Protein AF-A0A972RCK0-F1 (afdb_monomer)

pLDDT: mean 92.29, std 6.45, range [50.97, 98.56]

Mean predicted aligned error: 4.16 Å

Nearest PDB structures (foldseek):
  7a0g-assembly1_JJJ  TM=1.766E-01  e=4.103E+00  Serratia marcescens
  8wll-assembly1_A  TM=1.427E-01  e=7.382E+00  Homo sapiens

Secondary structure (DSSP, 8-state):
-HHHHHHHHHHHHHHHHHHHHH-SS--HHHHHHHHHHHHHHHHHHHHHHHGGG--SHHHHHHHHHHHHHHHHHHHHHHHHHHHHHHHHHHHHHHHH-SS----HHHHHHHHHHHHHHHHHHHHHHHHHT-TTHHHHHHHHHHHHHHHH-SSSTT--SSS---S---SPPPPP----S-TTGGGTT-TT--HHHHHHHHHHHHHHTTS---HHHHHHHHHHHHHHHH-TT--HHHHHHHHHHHHHHHGGGGG--TT-

Radius of gyration: 18.69 Å; Cα contacts (8 Å, |Δi|>4): 314; chains: 1; bounding box: 44×36×53 Å

Foldseek 3Di:
DLVVLVVVLLVVQLVLQVVQLPDQFDFQQSVVCSLVSLLVLLLVSLLVVCVVVDPDDVRNVVLVVLLLVLSLLQSLVQLVVLQQVLLVVLVVCLVVVPDQRGRRSSSSNSSSNVSSCSSNLVVVCVVVVDPPSVVVNVVVSVLSNLQQFQDPVSPDSHSEDPNHDPDDQDAQDFADDLLLVVCLPPPPGDPSLNSNSVVSSVCLVVRDDAQLSRRLSRQLSVVCVVPVSDHSNVSVVSSSSSNRNSSNRSRPRPPD

Sequence (256 aa):
MFKGVALVAVLLLLAFGLWLDGRTTL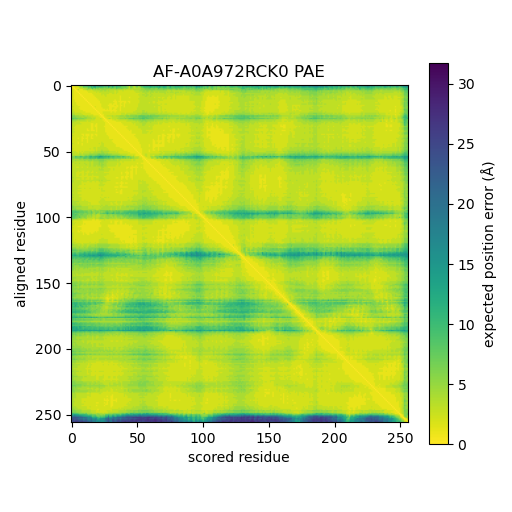EQWPLFMAFQSASLAGAALAVAWLWPRLPGVARRTILIVAALIIWRVSYFPIMVWAGWVTTLADWLVVQTGLLPSTIYPLFLLTVALMNSAAIITGALAVEHKSRVVLPLLSLAFIVAAMVSFTSKDDLTLLPDNNIAIHQSPPLAKPPVENSYFAVLDRADYNAAEWVLIFASASMYSAIPPTPWSTIVKGVLEEEFRAEPKASSAERVREHYLAFRSAHRYMKCGSDC

Solvent-accessible surface area (backbone atoms only — not comparable to full-atom values): 13620 Å² total; per-residue (Å²): 112,68,69,60,55,53,50,51,50,52,52,51,40,39,53,52,13,51,52,57,63,69,45,85,71,67,59,47,49,65,51,40,52,47,55,52,50,24,36,50,49,11,42,50,49,30,49,63,66,49,50,86,76,46,78,59,68,69,53,48,52,51,48,52,55,50,40,52,52,48,49,45,30,41,43,57,60,39,51,54,50,17,52,52,55,28,31,54,52,33,39,55,29,65,75,65,66,80,51,80,62,64,49,43,29,55,24,33,48,42,28,14,50,50,38,19,47,52,43,46,50,57,52,49,31,66,73,67,62,38,85,66,58,39,58,53,49,51,52,51,49,50,52,30,38,26,47,37,43,47,41,78,85,33,77,49,93,57,68,73,81,64,55,70,64,89,68,76,57,59,78,72,36,71,61,87,67,73,62,41,60,78,51,68,84,52,84,87,58,52,73,26,44,45,52,38,40,51,51,51,40,66,46,58,80,72,58,55,85,37,58,28,45,31,21,28,50,13,34,44,44,50,52,37,71,76,45,79,80,61,31,35,52,51,50,53,50,43,50,53,35,14,51,42,40,17,54,67,31,47,80,42,63,95,88,109

Structure (mmCIF, N/CA/C/O backbone):
data_AF-A0A972RCK0-F1
#
_entry.id   AF-A0A972RCK0-F1
#
loop_
_atom_site.group_PDB
_atom_site.id
_atom_site.type_symbol
_atom_site.label_atom_id
_atom_site.label_alt_id
_atom_site.label_comp_id
_atom_site.label_asym_id
_atom_site.label_entity_id
_atom_site.label_seq_id
_atom_site.pdbx_PDB_ins_code
_atom_site.Cartn_x
_atom_site.Cartn_y
_atom_site.Cartn_z
_atom_site.occupancy
_atom_site.B_iso_or_equiv
_atom_site.auth_seq_id
_atom_site.auth_comp_id
_atom_site.auth_asym_id
_atom_site.auth_atom_id
_atom_site.pdbx_PDB_model_num
ATOM 1 N N . MET A 1 1 ? 5.874 2.724 28.754 1.00 73.25 1 MET A N 1
ATOM 2 C CA . MET A 1 1 ? 5.919 1.462 27.983 1.00 73.25 1 MET A CA 1
ATOM 3 C C . MET A 1 1 ? 5.615 1.669 26.498 1.00 73.25 1 MET A C 1
ATOM 5 O O . MET A 1 1 ? 6.513 1.449 25.702 1.00 73.25 1 MET A O 1
ATOM 9 N N . PHE A 1 2 ? 4.434 2.180 26.111 1.00 85.25 2 PHE A N 1
ATOM 10 C CA . PHE A 1 2 ? 4.047 2.362 24.694 1.00 85.25 2 PHE A CA 1
ATOM 11 C C . PHE A 1 2 ? 5.074 3.119 23.827 1.00 85.25 2 PHE A C 1
ATOM 13 O O . PHE A 1 2 ? 5.456 2.631 22.770 1.00 85.25 2 PHE A O 1
ATOM 20 N N . LYS A 1 3 ? 5.584 4.268 24.301 1.00 88.44 3 LYS A N 1
ATOM 21 C CA . LYS A 1 3 ? 6.582 5.070 23.564 1.00 88.44 3 LYS A CA 1
ATOM 22 C C . LYS A 1 3 ? 7.854 4.282 23.218 1.00 88.44 3 LYS A C 1
ATOM 24 O O . LYS A 1 3 ? 8.390 4.454 22.133 1.00 88.44 3 LYS A O 1
ATOM 29 N N . GLY A 1 4 ? 8.307 3.407 24.121 1.00 92.69 4 GLY A N 1
ATOM 30 C CA . GLY A 1 4 ? 9.483 2.564 23.892 1.00 92.69 4 GLY A CA 1
ATOM 31 C C . GLY A 1 4 ? 9.233 1.508 22.817 1.00 92.69 4 GLY A C 1
ATOM 32 O O . GLY A 1 4 ? 10.055 1.344 21.927 1.00 92.69 4 GLY A O 1
ATOM 33 N N . VAL A 1 5 ? 8.063 0.859 22.841 1.00 93.06 5 VAL A N 1
ATOM 34 C CA . VAL A 1 5 ? 7.672 -0.131 21.820 1.00 93.06 5 VAL A CA 1
ATOM 35 C C . VAL A 1 5 ? 7.539 0.520 20.441 1.00 93.06 5 VAL A C 1
ATOM 37 O O . VAL A 1 5 ? 8.054 -0.015 19.465 1.00 93.06 5 VAL A O 1
ATOM 40 N N . ALA A 1 6 ? 6.908 1.696 20.363 1.00 94.38 6 ALA A N 1
ATOM 41 C CA . ALA A 1 6 ? 6.777 2.443 19.114 1.00 94.38 6 ALA A CA 1
ATOM 42 C C . ALA A 1 6 ? 8.142 2.846 18.538 1.00 94.38 6 ALA A C 1
ATOM 44 O O . ALA A 1 6 ? 8.379 2.662 17.348 1.00 94.38 6 ALA A O 1
ATOM 45 N N . LEU A 1 7 ? 9.058 3.336 19.381 1.00 96.06 7 LEU A N 1
ATOM 46 C CA . LEU A 1 7 ? 10.412 3.682 18.951 1.00 96.06 7 LEU A CA 1
ATOM 47 C C . LEU A 1 7 ? 11.166 2.458 18.418 1.00 96.06 7 LEU A C 1
ATOM 49 O O . LEU A 1 7 ? 11.760 2.532 17.348 1.00 96.06 7 LEU A O 1
ATOM 53 N N . VAL A 1 8 ? 11.110 1.327 19.128 1.00 96.38 8 VAL A N 1
ATOM 54 C CA . VAL A 1 8 ? 11.743 0.077 18.679 1.00 96.38 8 VAL A CA 1
ATOM 55 C C . VAL A 1 8 ? 11.166 -0.375 17.337 1.00 96.38 8 VAL A C 1
ATOM 57 O O . VAL A 1 8 ? 11.931 -0.705 16.438 1.00 96.38 8 VAL A O 1
ATOM 60 N N . ALA A 1 9 ? 9.842 -0.333 17.161 1.00 96.31 9 ALA A N 1
ATOM 61 C CA . ALA A 1 9 ? 9.208 -0.676 15.891 1.00 96.31 9 ALA A CA 1
ATOM 62 C C . ALA A 1 9 ? 9.688 0.232 14.745 1.00 96.31 9 ALA A C 1
ATOM 64 O O . ALA A 1 9 ? 10.075 -0.271 13.696 1.00 96.31 9 ALA A O 1
ATOM 65 N N . VAL A 1 10 ? 9.739 1.551 14.958 1.00 97.56 10 VAL A N 1
ATOM 66 C CA . VAL A 1 10 ? 10.255 2.511 13.965 1.00 97.56 10 VAL A CA 1
ATOM 67 C C . VAL A 1 10 ? 11.704 2.197 13.589 1.00 97.56 10 VAL A C 1
ATOM 69 O O . VAL A 1 10 ? 12.024 2.140 12.405 1.00 97.56 10 VAL A O 1
ATOM 72 N N . LEU A 1 11 ? 12.572 1.947 14.573 1.00 97.94 11 LEU A N 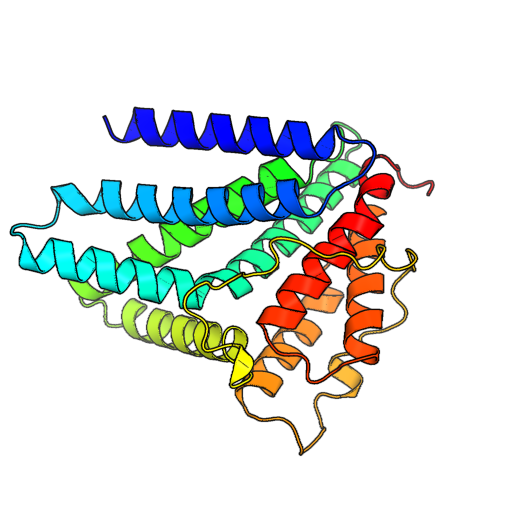1
ATOM 73 C CA . LEU A 1 11 ? 13.977 1.614 14.324 1.00 97.94 11 LEU A CA 1
ATOM 74 C C . LEU A 1 11 ? 14.131 0.302 13.544 1.00 97.94 11 LEU A C 1
ATOM 76 O O . LEU A 1 11 ? 14.959 0.230 12.640 1.00 97.94 11 LEU A O 1
ATOM 80 N N . LEU A 1 12 ? 13.322 -0.714 13.854 1.00 98.06 12 LEU A N 1
ATOM 81 C CA . LEU A 1 12 ? 13.328 -1.984 13.126 1.00 98.06 12 LEU A CA 1
ATOM 82 C C . LEU A 1 12 ? 12.854 -1.818 11.679 1.00 98.06 12 LEU A C 1
ATOM 84 O O . LEU A 1 12 ? 13.475 -2.376 10.779 1.00 98.06 12 LEU A O 1
ATOM 88 N N . LEU A 1 13 ? 11.801 -1.030 11.438 1.00 98.00 13 LEU A N 1
ATOM 89 C CA . LEU A 1 13 ? 11.308 -0.754 10.084 1.00 98.00 13 LEU A CA 1
ATOM 90 C C . LEU A 1 13 ? 12.323 0.040 9.260 1.00 98.00 13 LEU A C 1
ATOM 92 O O . LEU A 1 13 ? 12.559 -0.294 8.101 1.00 98.00 13 LEU A O 1
ATOM 96 N N . LEU A 1 14 ? 12.975 1.035 9.867 1.00 98.00 14 LEU A N 1
ATOM 97 C CA . LEU A 1 14 ? 14.070 1.772 9.238 1.00 98.00 14 LEU A CA 1
ATOM 98 C C . LEU A 1 14 ? 15.234 0.846 8.879 1.00 98.00 14 LEU A C 1
ATOM 100 O O . LEU A 1 14 ? 15.695 0.856 7.741 1.00 98.00 14 LEU A O 1
ATOM 104 N N . ALA A 1 15 ? 15.685 0.017 9.822 1.00 98.00 15 ALA A N 1
ATOM 105 C CA . ALA A 1 15 ? 16.778 -0.922 9.589 1.00 98.00 15 ALA A CA 1
ATOM 106 C C . ALA A 1 15 ? 16.435 -1.938 8.487 1.00 98.00 15 ALA A C 1
ATOM 108 O O . ALA A 1 15 ? 17.266 -2.204 7.619 1.00 98.00 15 ALA A O 1
ATOM 109 N N . PHE A 1 16 ? 15.210 -2.473 8.485 1.00 98.25 16 PHE A N 1
ATOM 110 C CA . PHE A 1 16 ? 14.771 -3.429 7.471 1.00 98.25 16 PHE A CA 1
ATOM 111 C C . PHE A 1 16 ? 14.641 -2.771 6.089 1.00 98.25 16 PHE A C 1
ATOM 113 O O . PHE A 1 16 ? 15.094 -3.336 5.095 1.00 98.25 16 PHE A O 1
ATOM 120 N N . GLY A 1 17 ? 14.111 -1.548 6.024 1.00 97.56 17 GLY A N 1
ATOM 121 C CA . GLY A 1 17 ? 14.050 -0.768 4.790 1.00 97.56 17 GLY A CA 1
ATOM 122 C C . GLY A 1 17 ? 15.436 -0.460 4.221 1.00 97.56 17 GLY A C 1
ATOM 123 O O . GLY A 1 17 ? 15.677 -0.691 3.042 1.00 97.56 17 GLY A O 1
ATOM 124 N N . LEU A 1 18 ? 16.379 -0.022 5.062 1.00 96.88 18 LEU A N 1
ATOM 125 C CA . LEU A 1 18 ? 17.751 0.269 4.627 1.00 96.88 18 LEU A CA 1
ATOM 126 C C . LEU A 1 18 ? 18.463 -0.999 4.146 1.00 96.88 18 LEU A C 1
ATOM 128 O O . LEU A 1 18 ? 19.223 -0.971 3.180 1.00 96.88 18 LEU A O 1
ATOM 132 N N . TRP A 1 19 ? 18.193 -2.130 4.797 1.00 97.31 19 TRP A N 1
ATOM 133 C CA . TRP A 1 19 ? 18.690 -3.424 4.355 1.00 97.31 19 TRP A CA 1
ATOM 134 C C . TRP A 1 19 ? 18.125 -3.825 2.986 1.00 97.31 19 TRP A C 1
ATOM 136 O O . TRP A 1 19 ? 18.885 -4.343 2.169 1.00 97.31 19 TRP A O 1
ATOM 146 N N . LEU A 1 20 ? 16.841 -3.558 2.703 1.00 96.75 20 LEU A N 1
ATOM 147 C CA . LEU A 1 20 ? 16.247 -3.784 1.379 1.00 96.75 20 LEU A CA 1
ATOM 148 C C . LEU A 1 20 ? 16.893 -2.884 0.318 1.00 96.75 20 LEU A C 1
ATOM 150 O O . LEU A 1 20 ? 17.337 -3.399 -0.708 1.00 96.75 20 LEU A O 1
ATOM 154 N N . ASP A 1 21 ? 17.022 -1.580 0.583 1.00 95.25 21 ASP A N 1
ATOM 155 C CA . ASP A 1 21 ? 17.678 -0.618 -0.322 1.00 95.25 21 ASP A CA 1
ATOM 156 C C . ASP A 1 21 ? 19.135 -1.029 -0.636 1.00 95.25 21 ASP A C 1
ATOM 158 O O . ASP A 1 21 ? 19.636 -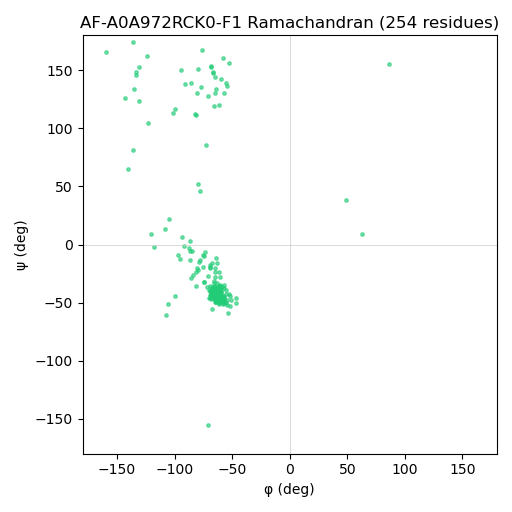0.866 -1.754 1.00 95.25 21 ASP A O 1
ATOM 162 N N . GLY A 1 22 ? 19.825 -1.618 0.347 1.00 93.25 22 GLY A N 1
ATOM 163 C CA . GLY A 1 22 ? 21.200 -2.096 0.220 1.00 93.25 22 GLY A CA 1
ATOM 164 C C . GLY A 1 22 ? 21.381 -3.312 -0.696 1.00 93.25 22 GLY A C 1
ATOM 165 O O . GLY A 1 22 ? 22.495 -3.548 -1.173 1.00 93.25 22 GLY A O 1
ATOM 166 N N . ARG A 1 23 ? 20.321 -4.078 -0.987 1.00 93.06 23 ARG A N 1
ATOM 167 C CA . ARG A 1 23 ? 20.406 -5.286 -1.825 1.00 93.06 23 ARG A CA 1
ATOM 168 C C . ARG A 1 23 ? 20.729 -4.951 -3.284 1.00 93.06 23 ARG A C 1
ATOM 170 O O . ARG A 1 23 ? 20.398 -3.882 -3.788 1.00 93.06 23 ARG A O 1
ATOM 177 N N . THR A 1 24 ? 21.364 -5.884 -3.991 1.00 87.31 24 THR A N 1
ATOM 178 C CA . THR A 1 24 ? 21.599 -5.782 -5.446 1.00 87.31 24 THR A CA 1
ATOM 179 C C . THR A 1 24 ? 20.372 -6.194 -6.253 1.00 87.31 24 THR A C 1
ATOM 181 O O . THR A 1 24 ? 20.081 -5.604 -7.288 1.00 87.31 24 THR A O 1
ATOM 184 N N . THR A 1 25 ? 19.638 -7.190 -5.764 1.00 88.06 25 THR A N 1
ATOM 185 C CA . THR A 1 25 ? 18.379 -7.673 -6.331 1.00 88.06 25 THR A CA 1
ATOM 186 C C . THR A 1 25 ? 17.356 -7.830 -5.216 1.00 88.06 25 THR A C 1
ATOM 188 O O . THR A 1 25 ? 17.716 -8.121 -4.073 1.00 88.06 25 THR A O 1
ATOM 191 N N . LEU A 1 26 ? 16.081 -7.625 -5.544 1.00 89.69 26 LEU A N 1
ATOM 192 C CA . LEU A 1 26 ? 14.991 -7.867 -4.610 1.00 89.69 26 LEU A CA 1
ATOM 193 C C . LEU A 1 26 ? 14.321 -9.201 -4.880 1.00 89.69 26 LEU A C 1
ATOM 195 O O . LEU A 1 26 ? 13.704 -9.442 -5.924 1.00 89.69 26 LEU A O 1
ATOM 199 N N . GLU A 1 27 ? 14.431 -10.059 -3.881 1.00 91.69 27 GLU A N 1
ATOM 200 C CA . GLU A 1 27 ? 13.678 -11.294 -3.793 1.00 91.69 27 GLU A CA 1
ATOM 201 C C . GLU A 1 27 ? 12.262 -11.010 -3.282 1.00 91.69 27 GLU A C 1
ATOM 203 O O . GLU A 1 27 ? 12.033 -10.067 -2.519 1.00 91.69 27 GLU A O 1
ATOM 208 N N . GLN A 1 28 ? 11.308 -11.852 -3.682 1.00 94.25 28 GLN A N 1
ATOM 209 C CA . GLN A 1 28 ? 9.910 -11.684 -3.290 1.00 94.25 28 GLN A CA 1
ATOM 210 C C . GLN A 1 28 ? 9.709 -11.835 -1.781 1.00 94.25 28 GLN A C 1
ATOM 212 O O . GLN A 1 28 ? 9.038 -11.018 -1.159 1.00 94.25 28 GLN A O 1
ATOM 217 N N . TRP A 1 29 ? 10.289 -12.879 -1.190 1.00 95.19 29 TRP A N 1
ATOM 218 C CA . TRP A 1 29 ? 10.039 -13.221 0.207 1.00 95.19 29 TRP A CA 1
ATOM 219 C C . TRP A 1 29 ? 10.419 -12.093 1.186 1.00 95.19 29 TRP A C 1
ATOM 221 O O . TRP A 1 29 ? 9.591 -11.736 2.028 1.00 95.19 29 TRP A O 1
ATOM 231 N N . PRO A 1 30 ? 11.604 -11.456 1.079 1.00 95.44 30 PRO A N 1
ATOM 232 C CA . PRO A 1 30 ? 11.932 -10.315 1.926 1.00 95.44 30 PRO A CA 1
ATOM 233 C C . PRO A 1 30 ? 10.999 -9.112 1.748 1.00 95.44 30 PRO A C 1
ATOM 235 O O . PRO A 1 30 ? 10.662 -8.469 2.740 1.00 95.44 30 PRO A O 1
ATOM 238 N N . LEU A 1 31 ? 10.555 -8.825 0.518 1.00 95.44 31 LEU A N 1
ATOM 239 C CA . LEU A 1 31 ? 9.588 -7.756 0.248 1.00 95.44 31 LEU A CA 1
ATOM 240 C C . LEU A 1 31 ? 8.225 -8.053 0.884 1.00 95.44 31 LEU A C 1
ATOM 242 O O . LEU A 1 31 ? 7.666 -7.194 1.566 1.00 95.44 31 LEU A O 1
ATOM 246 N N . PHE A 1 32 ? 7.722 -9.278 0.716 1.00 96.69 32 PHE A N 1
ATOM 247 C CA . PHE A 1 32 ? 6.497 -9.751 1.360 1.00 96.69 32 PHE A CA 1
ATOM 248 C C . PHE A 1 32 ? 6.566 -9.569 2.880 1.00 96.69 32 PHE A C 1
ATOM 250 O O . PHE A 1 32 ? 5.711 -8.918 3.483 1.00 96.69 32 PHE A O 1
ATOM 257 N N . MET A 1 33 ? 7.640 -10.068 3.499 1.00 97.12 33 MET A N 1
ATOM 258 C CA . MET A 1 33 ? 7.837 -9.966 4.944 1.00 97.12 33 MET A CA 1
ATOM 259 C C . MET A 1 33 ? 7.935 -8.518 5.418 1.00 97.12 33 MET A C 1
ATOM 261 O O . MET A 1 33 ? 7.378 -8.181 6.463 1.00 97.12 33 MET A O 1
ATOM 265 N N . ALA A 1 34 ? 8.608 -7.645 4.670 1.00 97.06 34 ALA A N 1
ATOM 266 C CA . ALA A 1 34 ? 8.713 -6.235 5.020 1.00 97.06 34 ALA A CA 1
ATOM 267 C C . ALA A 1 34 ? 7.347 -5.542 4.990 1.00 97.06 34 ALA A C 1
ATOM 269 O O . ALA A 1 34 ? 6.959 -4.914 5.974 1.00 97.06 34 ALA A O 1
ATOM 270 N N . PHE A 1 35 ? 6.578 -5.713 3.916 1.00 97.06 35 PHE A N 1
ATOM 271 C CA . PHE A 1 35 ? 5.295 -5.025 3.754 1.00 97.06 35 PHE A CA 1
ATOM 272 C C . PHE A 1 35 ? 4.263 -5.520 4.773 1.00 97.06 35 PHE A C 1
ATOM 274 O O . PHE A 1 35 ? 3.618 -4.715 5.452 1.00 97.06 35 PHE A O 1
ATOM 281 N N . GLN A 1 36 ? 4.181 -6.839 4.969 1.00 96.12 36 GLN A N 1
ATOM 282 C CA . GLN A 1 36 ? 3.293 -7.432 5.966 1.00 96.12 36 GLN A CA 1
ATOM 283 C C . GLN A 1 36 ? 3.685 -7.049 7.394 1.00 96.12 36 GLN A C 1
ATOM 285 O O . GLN A 1 36 ? 2.823 -6.659 8.183 1.00 96.12 36 GLN A O 1
ATOM 290 N N . SER A 1 37 ? 4.976 -7.104 7.741 1.00 96.75 37 SER A N 1
ATOM 291 C CA . SER A 1 37 ? 5.428 -6.730 9.087 1.00 96.75 37 SER A CA 1
ATOM 292 C C . SER A 1 37 ? 5.220 -5.245 9.381 1.00 96.75 37 SER A C 1
ATOM 294 O O . SER A 1 37 ? 4.774 -4.923 10.479 1.00 96.75 37 SER A O 1
ATOM 296 N N . ALA A 1 38 ? 5.446 -4.345 8.419 1.00 98.31 38 ALA A N 1
ATOM 297 C CA . ALA A 1 38 ? 5.155 -2.919 8.573 1.00 98.31 38 ALA A CA 1
ATOM 298 C C . ALA A 1 38 ? 3.665 -2.661 8.815 1.00 98.31 38 ALA A C 1
ATOM 300 O O . ALA A 1 38 ? 3.291 -1.931 9.738 1.00 98.31 38 ALA A O 1
ATOM 301 N N . SER A 1 39 ? 2.807 -3.303 8.024 1.00 97.88 39 SER A N 1
ATOM 302 C CA . SER A 1 39 ? 1.361 -3.158 8.154 1.00 97.88 39 SER A CA 1
ATOM 303 C C . SER A 1 39 ? 0.847 -3.686 9.500 1.00 97.88 39 SER A C 1
ATOM 305 O O . SER A 1 39 ? 0.140 -2.971 10.218 1.00 97.88 39 SER A O 1
ATOM 307 N N . LEU A 1 40 ? 1.277 -4.889 9.897 1.00 97.12 40 LEU A N 1
ATOM 308 C CA . LEU A 1 40 ? 0.923 -5.493 11.183 1.00 97.12 40 LEU A CA 1
ATOM 309 C C . LEU A 1 40 ? 1.508 -4.726 12.372 1.00 97.12 40 LEU A C 1
ATOM 311 O O . LEU A 1 40 ? 0.829 -4.585 13.387 1.00 97.12 40 LEU A O 1
ATOM 315 N N . ALA A 1 41 ? 2.728 -4.193 12.261 1.00 97.75 41 ALA A N 1
ATOM 316 C CA . ALA A 1 41 ? 3.325 -3.353 13.295 1.00 97.75 41 ALA A CA 1
ATOM 317 C C . ALA A 1 41 ? 2.486 -2.092 13.524 1.00 97.75 41 ALA A C 1
ATOM 319 O O . ALA A 1 41 ? 2.182 -1.765 14.670 1.00 97.75 41 ALA A O 1
ATOM 320 N N . GLY A 1 42 ? 2.043 -1.428 12.452 1.00 97.94 42 GLY A N 1
ATOM 321 C CA . GLY A 1 42 ? 1.125 -0.295 12.547 1.00 97.94 42 GLY A CA 1
ATOM 322 C C . GLY A 1 42 ? -0.186 -0.655 13.249 1.00 97.94 42 GLY A C 1
ATOM 323 O O . GLY A 1 42 ? -0.595 -0.005 14.214 1.00 97.94 42 GLY A O 1
ATOM 324 N N . ALA A 1 43 ? -0.818 -1.753 12.830 1.00 97.56 43 ALA A N 1
ATOM 325 C CA . ALA A 1 43 ? -2.052 -2.220 13.452 1.00 97.56 43 ALA A CA 1
ATOM 326 C C . ALA A 1 43 ? -1.874 -2.566 14.941 1.00 97.56 43 ALA A C 1
ATOM 328 O O . ALA A 1 43 ? -2.658 -2.127 15.787 1.00 97.56 43 ALA A O 1
ATOM 329 N N . ALA A 1 44 ? -0.806 -3.288 15.284 1.00 97.38 44 ALA A N 1
ATOM 330 C CA . ALA A 1 44 ? -0.484 -3.662 16.655 1.00 97.38 44 ALA A CA 1
ATOM 331 C C . ALA A 1 44 ? -0.197 -2.438 17.537 1.00 97.38 44 ALA A C 1
ATOM 333 O O . ALA A 1 44 ? -0.658 -2.389 18.678 1.00 97.38 44 ALA A O 1
ATOM 334 N N . LEU A 1 45 ? 0.512 -1.428 17.020 1.00 97.62 45 LEU A N 1
ATOM 335 C CA . LEU A 1 45 ? 0.764 -0.178 17.739 1.00 97.62 45 LEU A CA 1
ATOM 336 C C . LEU A 1 45 ? -0.534 0.593 17.999 1.00 97.62 45 LEU A C 1
ATOM 338 O O . LEU A 1 45 ? -0.749 1.044 19.124 1.00 97.62 45 LEU A O 1
ATOM 342 N N . ALA A 1 46 ? -1.433 0.702 17.018 1.00 97.19 46 ALA A N 1
ATOM 343 C CA . ALA A 1 46 ? -2.738 1.326 17.235 1.00 97.19 46 ALA A CA 1
ATOM 344 C C . ALA A 1 46 ? -3.565 0.593 18.298 1.00 97.19 46 ALA A C 1
ATOM 346 O O . ALA A 1 46 ? -4.085 1.226 19.221 1.00 97.19 46 ALA A O 1
ATOM 347 N N . VAL A 1 47 ? -3.636 -0.740 18.224 1.00 96.44 47 VAL A N 1
ATOM 348 C CA . VAL A 1 47 ? -4.343 -1.550 19.225 1.00 96.44 47 VAL A CA 1
ATOM 349 C C . VAL A 1 47 ? -3.710 -1.376 20.604 1.00 96.44 47 VAL A C 1
ATOM 351 O O . VAL A 1 47 ? -4.429 -1.091 21.557 1.00 96.44 47 VAL A O 1
ATOM 354 N N . ALA A 1 48 ? -2.383 -1.466 20.726 1.00 95.81 48 ALA A N 1
ATOM 355 C CA . ALA A 1 48 ? -1.671 -1.286 21.992 1.00 95.81 48 ALA A CA 1
ATOM 356 C C . ALA A 1 48 ? -1.881 0.115 22.591 1.00 95.81 48 ALA A C 1
ATOM 358 O O . ALA A 1 48 ? -1.969 0.259 23.813 1.00 95.81 48 ALA A O 1
ATOM 359 N N . TRP A 1 49 ? -1.991 1.144 21.746 1.00 95.69 49 TRP A N 1
ATOM 360 C CA . TRP A 1 49 ? -2.299 2.506 22.173 1.00 95.69 49 TRP A CA 1
ATOM 361 C C . TRP A 1 49 ? -3.736 2.641 22.685 1.00 95.69 49 TRP A C 1
ATOM 363 O O . TRP A 1 49 ? -3.954 3.282 23.712 1.00 95.69 49 TRP A O 1
ATOM 373 N N . LEU A 1 50 ? -4.716 2.048 21.995 1.00 94.62 50 LEU A N 1
ATOM 374 C CA . LEU A 1 50 ? -6.138 2.094 22.361 1.00 94.62 50 LEU A CA 1
ATOM 375 C C . LEU A 1 50 ? -6.476 1.198 23.561 1.00 94.62 50 LEU A C 1
ATOM 377 O O . LEU A 1 50 ? -7.343 1.543 24.362 1.00 94.62 50 LEU A O 1
ATOM 381 N N . TRP A 1 51 ? -5.773 0.077 23.723 1.00 94.50 51 TRP A N 1
ATOM 382 C CA . TRP A 1 51 ? -6.026 -0.951 24.735 1.00 94.50 51 TRP A CA 1
ATOM 383 C C . TRP A 1 51 ? -6.259 -0.436 26.167 1.00 94.50 51 TRP A C 1
ATOM 385 O O . TRP A 1 51 ? -7.265 -0.821 26.773 1.00 94.50 51 TRP A O 1
ATOM 395 N N . PRO A 1 52 ? -5.400 0.437 26.741 1.00 93.56 52 PRO A N 1
ATOM 396 C CA . PRO A 1 52 ? -5.596 0.937 28.102 1.00 93.56 52 PRO A CA 1
ATOM 397 C C . PRO A 1 52 ? -6.826 1.843 28.260 1.00 93.56 52 PRO A C 1
ATOM 399 O O . PRO A 1 52 ? -7.257 2.061 29.388 1.00 93.56 52 PRO A O 1
ATOM 402 N N . ARG A 1 53 ? -7.403 2.362 27.166 1.00 91.38 53 ARG A N 1
ATOM 403 C CA . ARG A 1 53 ? -8.588 3.239 27.196 1.00 91.38 53 ARG A CA 1
ATOM 404 C C . ARG A 1 53 ? -9.910 2.473 27.206 1.00 91.38 53 ARG A C 1
ATOM 406 O O . ARG A 1 53 ? -10.952 3.061 27.475 1.00 91.38 53 ARG A O 1
ATOM 413 N N . LEU A 1 54 ? -9.888 1.170 26.923 1.00 88.38 54 LEU A N 1
ATOM 414 C CA . LEU A 1 54 ? -11.098 0.360 26.807 1.00 88.38 54 LEU A CA 1
ATOM 415 C C . LEU A 1 54 ? -11.335 -0.482 28.072 1.00 88.38 54 LEU A C 1
ATOM 417 O O . LEU A 1 54 ? -10.568 -1.420 28.338 1.00 88.38 54 LEU A O 1
ATOM 421 N N . PRO A 1 55 ? -12.408 -0.199 28.841 1.00 89.38 55 PRO A N 1
ATOM 422 C CA . PRO A 1 55 ? -12.790 -1.025 29.976 1.00 89.38 55 PRO A CA 1
ATOM 423 C C . PRO A 1 55 ? -13.486 -2.311 29.507 1.00 89.38 55 PRO A C 1
ATOM 425 O O . PRO A 1 55 ? -14.388 -2.283 28.667 1.00 89.38 55 PRO A O 1
ATOM 428 N N . GLY A 1 56 ? -13.095 -3.438 30.102 1.00 92.56 56 GLY A N 1
ATOM 429 C CA . GLY A 1 56 ? -13.749 -4.734 29.913 1.00 92.56 56 GLY A CA 1
ATOM 430 C C . GLY A 1 56 ? -13.268 -5.543 28.704 1.00 92.56 56 GLY A C 1
ATOM 431 O O . GLY A 1 56 ? -12.756 -5.018 27.716 1.00 92.56 56 GLY A O 1
ATOM 432 N N . VAL A 1 57 ? -13.450 -6.862 28.797 1.00 93.88 57 VAL A N 1
ATOM 433 C CA . VAL A 1 57 ? -13.006 -7.831 27.779 1.00 93.88 57 VAL A CA 1
ATOM 434 C C . VAL A 1 57 ? -13.778 -7.653 26.471 1.00 93.88 57 VAL A C 1
ATOM 436 O O . VAL A 1 57 ? -13.163 -7.588 25.415 1.00 93.88 57 VAL A O 1
ATOM 439 N N . ALA A 1 58 ? -15.100 -7.464 26.531 1.00 92.94 58 ALA A N 1
ATOM 440 C CA . ALA A 1 58 ? -15.940 -7.342 25.338 1.00 92.94 58 ALA A CA 1
ATOM 441 C C . ALA A 1 58 ? -15.515 -6.188 24.409 1.00 92.94 58 ALA A C 1
ATOM 443 O O . ALA A 1 58 ? -15.379 -6.384 23.204 1.00 92.94 58 ALA A O 1
ATOM 444 N N . ARG A 1 59 ? -15.234 -4.993 24.956 1.00 90.62 59 ARG A N 1
ATOM 445 C CA . ARG A 1 59 ? -14.781 -3.839 24.155 1.00 90.62 59 ARG A CA 1
ATOM 446 C C . ARG A 1 59 ? -13.412 -4.077 23.521 1.00 90.62 59 ARG A C 1
ATOM 448 O O . ARG A 1 59 ? -13.181 -3.659 22.393 1.00 90.62 59 ARG A O 1
ATOM 455 N N . ARG A 1 60 ? -12.519 -4.771 24.230 1.00 93.56 60 ARG A N 1
ATOM 456 C CA . ARG A 1 60 ? -11.194 -5.152 23.722 1.00 93.56 60 ARG A CA 1
ATOM 457 C C . ARG A 1 60 ? -11.292 -6.183 22.598 1.00 93.56 60 ARG A C 1
ATOM 459 O O . ARG A 1 60 ? -10.597 -6.043 21.599 1.00 93.56 60 ARG A O 1
ATOM 466 N N . THR A 1 61 ? -12.193 -7.159 22.713 1.00 94.00 61 THR A N 1
ATOM 467 C CA . THR A 1 61 ? -12.487 -8.112 21.632 1.00 94.00 61 THR A CA 1
ATOM 468 C C . THR A 1 61 ? -13.044 -7.398 20.401 1.00 94.00 61 THR A C 1
ATOM 470 O O . THR A 1 61 ? -12.555 -7.627 19.299 1.00 94.00 61 THR A O 1
ATOM 473 N N . ILE A 1 62 ? -14.004 -6.482 20.583 1.00 93.00 62 ILE A N 1
ATOM 474 C CA . ILE A 1 62 ? -14.552 -5.669 19.485 1.00 93.00 62 ILE A CA 1
ATOM 475 C C . ILE A 1 62 ? -13.450 -4.841 18.815 1.00 93.00 62 ILE A C 1
ATOM 477 O O . ILE A 1 62 ? -13.394 -4.807 17.591 1.00 93.00 62 ILE A O 1
ATOM 481 N N . LEU A 1 63 ? -12.547 -4.223 19.589 1.00 93.69 63 LEU A N 1
ATOM 482 C CA . LEU A 1 63 ? -11.405 -3.488 19.038 1.00 93.69 63 LEU A CA 1
ATOM 483 C C . LEU A 1 63 ? -10.526 -4.382 18.158 1.00 93.69 63 LEU A C 1
ATOM 485 O O . LEU A 1 63 ? -10.159 -3.956 17.070 1.00 93.69 63 LEU A O 1
ATOM 489 N N . ILE A 1 64 ? -10.187 -5.595 18.604 1.00 95.06 64 ILE A N 1
ATOM 490 C CA . ILE A 1 64 ? -9.357 -6.519 17.814 1.00 95.06 64 ILE A CA 1
ATOM 491 C C . ILE A 1 64 ? -10.058 -6.865 16.498 1.00 95.06 64 ILE A C 1
ATOM 493 O O . ILE A 1 64 ? -9.451 -6.752 15.437 1.00 95.06 64 ILE A O 1
ATOM 497 N N . VAL A 1 65 ? -11.338 -7.241 16.551 1.00 94.44 65 VAL A N 1
ATOM 498 C CA . VAL A 1 65 ? -12.113 -7.594 15.351 1.00 94.44 65 VAL A CA 1
ATOM 499 C C . VAL A 1 65 ? -12.213 -6.403 14.396 1.00 94.44 65 VAL A C 1
ATOM 501 O O . VAL A 1 65 ? -11.940 -6.546 13.207 1.00 94.44 65 VAL A O 1
ATOM 504 N N . ALA A 1 66 ? -12.537 -5.215 14.910 1.00 93.38 66 ALA A N 1
ATOM 505 C CA . ALA A 1 66 ? -12.605 -3.998 14.109 1.00 93.38 66 ALA A CA 1
ATOM 506 C C . ALA A 1 66 ? -11.242 -3.642 13.501 1.00 93.38 66 ALA A C 1
ATOM 508 O O . ALA A 1 66 ? -11.177 -3.308 12.323 1.00 93.38 66 ALA A O 1
ATOM 509 N N . ALA A 1 67 ? -10.152 -3.760 14.263 1.00 95.50 67 ALA A N 1
ATOM 510 C CA . ALA A 1 67 ? -8.804 -3.505 13.771 1.00 95.50 67 ALA A CA 1
ATOM 511 C C . ALA A 1 67 ? -8.421 -4.462 12.635 1.00 95.50 67 ALA A C 1
ATOM 513 O O . ALA A 1 67 ? -7.843 -4.008 11.656 1.00 95.50 67 ALA A O 1
ATOM 514 N N . LEU A 1 68 ? -8.785 -5.747 12.723 1.00 95.69 68 LEU A N 1
ATOM 515 C CA . LEU A 1 68 ? -8.546 -6.726 11.656 1.00 95.69 68 LEU A CA 1
ATOM 516 C C . LEU A 1 68 ? -9.356 -6.418 10.390 1.00 95.69 68 LEU A C 1
ATOM 518 O O . LEU A 1 68 ? -8.815 -6.505 9.290 1.00 95.69 68 LEU A O 1
ATOM 522 N N . ILE A 1 69 ? -10.625 -6.019 10.533 1.00 94.75 69 ILE A N 1
ATOM 523 C CA . ILE A 1 69 ? -11.468 -5.613 9.396 1.00 94.75 69 ILE A CA 1
ATOM 524 C C . ILE A 1 69 ? -10.897 -4.356 8.735 1.00 94.75 69 ILE A C 1
ATOM 526 O O . ILE A 1 69 ? -10.712 -4.334 7.521 1.00 94.75 69 ILE A O 1
ATOM 530 N N . ILE A 1 70 ? -10.582 -3.327 9.530 1.00 95.44 70 ILE A N 1
ATOM 531 C CA . ILE A 1 70 ? -9.992 -2.077 9.038 1.00 95.44 70 ILE A CA 1
ATOM 532 C C . ILE A 1 70 ? -8.680 -2.373 8.323 1.00 95.44 70 ILE A C 1
ATOM 534 O O . ILE A 1 70 ? -8.523 -1.962 7.183 1.00 95.44 70 ILE A O 1
ATOM 538 N N . TRP A 1 71 ? -7.786 -3.131 8.960 1.00 96.12 71 TRP A N 1
ATOM 539 C CA . TRP A 1 71 ? -6.509 -3.543 8.389 1.00 96.12 71 TRP A CA 1
ATOM 540 C C . TRP A 1 71 ? -6.686 -4.238 7.036 1.00 96.12 71 TRP A C 1
ATOM 542 O O . TRP A 1 71 ? -6.046 -3.851 6.061 1.00 96.12 71 TRP A O 1
ATOM 552 N N . ARG A 1 72 ? -7.610 -5.202 6.941 1.00 95.88 72 ARG A N 1
ATOM 553 C CA . ARG A 1 72 ? -7.896 -5.915 5.689 1.00 95.88 72 ARG A CA 1
ATOM 554 C C . ARG A 1 72 ? -8.411 -4.980 4.593 1.00 95.88 72 ARG A C 1
ATOM 556 O O . ARG A 1 72 ? -8.001 -5.131 3.445 1.00 95.88 72 ARG A O 1
ATOM 563 N N . VAL A 1 73 ? -9.307 -4.055 4.934 1.00 95.56 73 VAL A N 1
ATOM 564 C CA . VAL A 1 73 ? -9.926 -3.101 3.997 1.00 95.56 73 VAL A CA 1
ATOM 565 C C . VAL A 1 73 ? -8.955 -1.994 3.581 1.00 95.56 73 VAL A C 1
ATOM 567 O O . VAL A 1 73 ? -9.039 -1.493 2.467 1.00 95.56 73 VAL A O 1
ATOM 570 N N . SER A 1 74 ? -8.042 -1.578 4.460 1.00 95.75 74 SER A N 1
ATOM 571 C CA . SER A 1 74 ? -7.147 -0.452 4.193 1.00 95.75 74 SER A CA 1
ATOM 572 C C . SER A 1 74 ? -5.788 -0.864 3.635 1.00 95.75 74 SER A C 1
ATOM 574 O O . SER A 1 74 ? -5.059 0.006 3.172 1.00 95.75 74 SER A O 1
ATOM 576 N N . TYR A 1 75 ? -5.420 -2.149 3.671 1.00 96.06 75 TYR A N 1
ATOM 577 C CA . TYR A 1 75 ? -4.085 -2.612 3.279 1.00 96.06 75 TYR A CA 1
ATOM 578 C C . TYR A 1 75 ? -3.673 -2.157 1.874 1.00 96.06 75 TYR A C 1
ATOM 580 O O . TYR A 1 75 ? -2.676 -1.451 1.732 1.00 96.06 75 TYR A O 1
ATOM 588 N N . PHE A 1 76 ? -4.445 -2.519 0.846 1.00 95.81 76 PHE A N 1
ATOM 589 C CA . PHE A 1 76 ? -4.114 -2.200 -0.543 1.00 95.81 76 PHE A CA 1
ATOM 590 C C . PHE A 1 76 ? -4.047 -0.686 -0.819 1.00 95.81 76 PHE A C 1
ATOM 592 O O . PHE A 1 76 ? -3.013 -0.226 -1.307 1.00 95.81 76 PHE A O 1
ATOM 599 N N . PRO A 1 77 ? -5.050 0.140 -0.455 1.00 96.25 77 PRO A N 1
ATOM 600 C CA . PRO A 1 77 ? -4.945 1.581 -0.673 1.00 96.25 77 PRO A CA 1
ATOM 601 C C . PRO A 1 77 ? -3.799 2.221 0.122 1.00 96.25 77 PRO A C 1
ATOM 603 O O . PRO A 1 77 ? -3.162 3.146 -0.376 1.00 96.25 77 PRO A O 1
ATOM 606 N N . ILE A 1 78 ? -3.478 1.722 1.324 1.00 97.06 78 ILE A N 1
ATOM 607 C CA . ILE A 1 78 ? -2.317 2.199 2.090 1.00 97.06 78 ILE A CA 1
ATOM 608 C C . ILE A 1 78 ? -1.005 1.843 1.389 1.00 97.06 78 ILE A C 1
ATOM 610 O O . ILE A 1 78 ? -0.100 2.672 1.361 1.00 97.06 78 ILE A O 1
ATOM 614 N N . MET A 1 79 ? -0.898 0.643 0.822 1.00 96.19 79 MET A N 1
ATOM 615 C CA . MET A 1 79 ? 0.263 0.210 0.045 1.00 96.19 79 MET A CA 1
ATOM 616 C C . MET A 1 79 ? 0.503 1.116 -1.168 1.00 96.19 79 MET A C 1
ATOM 618 O O . MET A 1 79 ? 1.616 1.608 -1.360 1.00 96.19 79 MET A O 1
ATOM 622 N N . VAL A 1 80 ? -0.548 1.401 -1.940 1.00 95.06 80 VAL A N 1
ATOM 623 C CA . VAL A 1 80 ? -0.483 2.311 -3.096 1.00 95.06 80 VAL A CA 1
ATOM 624 C C . VAL A 1 80 ? -0.109 3.729 -2.652 1.00 95.06 80 VAL A C 1
ATOM 626 O O . VAL A 1 80 ? 0.796 4.346 -3.217 1.00 95.06 80 VAL A O 1
ATOM 629 N N . TRP A 1 81 ? -0.749 4.235 -1.593 1.00 95.56 81 TRP A N 1
ATOM 630 C CA . TRP A 1 81 ? -0.454 5.556 -1.034 1.00 95.56 81 TRP A CA 1
ATOM 631 C C . TRP A 1 81 ? 0.990 5.673 -0.537 1.00 95.56 81 TRP A C 1
ATOM 633 O O . TRP A 1 81 ? 1.657 6.672 -0.801 1.00 95.56 81 TRP A O 1
ATOM 643 N N . ALA A 1 82 ? 1.500 4.650 0.152 1.00 97.31 82 ALA A N 1
ATOM 644 C CA . ALA A 1 82 ? 2.887 4.600 0.598 1.00 97.31 82 ALA A CA 1
ATOM 645 C C . ALA A 1 82 ? 3.864 4.609 -0.584 1.00 97.31 82 ALA A C 1
ATOM 647 O O . ALA A 1 82 ? 4.880 5.304 -0.527 1.00 97.31 82 ALA A O 1
ATOM 648 N N . GLY A 1 83 ? 3.528 3.915 -1.675 1.00 95.88 83 GLY A N 1
ATOM 649 C CA . GLY A 1 83 ? 4.278 3.966 -2.929 1.00 95.88 83 GLY A CA 1
ATOM 650 C C . GLY A 1 83 ? 4.359 5.389 -3.469 1.00 95.88 83 GLY A C 1
ATOM 651 O O . GLY A 1 83 ? 5.454 5.902 -3.687 1.00 95.88 83 GLY A O 1
ATOM 652 N N . TRP A 1 84 ? 3.218 6.070 -3.584 1.00 95.75 84 TRP A N 1
ATOM 653 C CA . TRP A 1 84 ? 3.168 7.457 -4.047 1.00 95.75 84 TRP A CA 1
ATOM 654 C C . TRP A 1 84 ? 3.959 8.421 -3.147 1.00 95.75 84 TRP A C 1
ATOM 656 O O . TRP A 1 84 ? 4.797 9.169 -3.649 1.00 95.75 84 TRP A O 1
ATOM 666 N N . VAL A 1 85 ? 3.789 8.362 -1.821 1.00 96.56 85 VAL A N 1
ATOM 667 C CA . VAL A 1 85 ? 4.583 9.174 -0.874 1.00 96.56 85 VAL A CA 1
ATOM 668 C C . VAL A 1 85 ? 6.084 8.948 -1.071 1.00 96.56 85 VAL A C 1
ATOM 670 O O . VAL A 1 85 ? 6.867 9.897 -1.042 1.00 96.56 85 VAL A O 1
ATOM 673 N N . THR A 1 86 ? 6.479 7.703 -1.332 1.00 95.50 86 THR A N 1
ATOM 674 C CA . THR A 1 86 ? 7.877 7.352 -1.587 1.00 95.50 86 THR A CA 1
ATOM 675 C C . THR A 1 86 ? 8.385 7.964 -2.893 1.00 95.50 86 THR A C 1
ATOM 677 O O . THR A 1 86 ? 9.488 8.498 -2.907 1.00 95.50 86 THR A O 1
ATOM 680 N N . THR A 1 87 ? 7.572 8.004 -3.957 1.00 95.12 87 THR A N 1
ATOM 681 C CA . THR A 1 87 ? 7.950 8.689 -5.213 1.00 95.12 87 THR A CA 1
ATOM 682 C C . THR A 1 87 ? 8.172 10.191 -5.024 1.00 95.12 87 THR A C 1
ATOM 684 O O . THR A 1 87 ? 9.092 10.751 -5.613 1.00 95.12 87 THR A O 1
ATOM 687 N N . LEU A 1 88 ? 7.377 10.851 -4.172 1.00 95.12 88 LEU A N 1
ATOM 688 C CA . LEU A 1 88 ? 7.552 12.276 -3.871 1.00 95.12 88 LEU A CA 1
ATOM 689 C C . LEU A 1 88 ? 8.858 12.541 -3.121 1.00 95.12 88 LEU A C 1
ATOM 691 O O . LEU A 1 88 ? 9.580 13.483 -3.444 1.00 95.12 88 LEU A O 1
ATOM 695 N N . ALA A 1 89 ? 9.158 11.718 -2.117 1.00 93.50 89 ALA A N 1
ATOM 696 C CA . ALA A 1 89 ? 10.388 11.854 -1.351 1.00 93.50 89 ALA A CA 1
ATOM 697 C C . ALA A 1 89 ? 11.622 11.546 -2.200 1.00 93.50 89 ALA A C 1
ATOM 699 O O . ALA A 1 89 ? 12.583 12.309 -2.157 1.00 93.50 89 ALA A O 1
ATOM 700 N N . ASP A 1 90 ? 11.572 10.482 -3.003 1.00 93.69 90 ASP A N 1
ATOM 701 C CA . ASP A 1 90 ? 12.628 10.145 -3.955 1.00 93.69 90 ASP A CA 1
ATOM 702 C C . ASP A 1 90 ? 12.880 11.300 -4.926 1.00 93.69 90 ASP A C 1
ATOM 704 O O . ASP A 1 90 ? 14.014 11.742 -5.085 1.00 93.69 90 ASP A O 1
ATOM 708 N N . TRP A 1 91 ? 11.820 11.880 -5.493 1.00 93.69 91 TRP A N 1
ATOM 709 C CA . TRP A 1 91 ? 11.942 13.045 -6.364 1.00 93.69 91 TRP A CA 1
ATOM 710 C C . TRP A 1 91 ? 12.625 14.223 -5.664 1.00 93.69 91 TRP A C 1
ATOM 712 O O . TRP A 1 91 ? 13.579 14.770 -6.208 1.00 93.69 91 TRP A O 1
ATOM 722 N N . LEU A 1 92 ? 12.220 14.579 -4.441 1.00 91.88 92 LEU A N 1
ATOM 723 C CA . LEU A 1 92 ? 12.878 15.645 -3.673 1.00 91.88 92 LEU A CA 1
ATOM 724 C C . LEU A 1 92 ? 14.365 15.348 -3.414 1.00 91.88 92 LEU A C 1
ATOM 726 O O . LEU A 1 92 ? 15.209 16.243 -3.510 1.00 91.88 92 LEU A O 1
ATOM 730 N N . VAL A 1 93 ? 14.703 14.097 -3.102 1.00 90.94 93 VAL A N 1
ATOM 731 C CA . VAL A 1 93 ? 16.089 13.672 -2.871 1.00 90.94 93 VAL A CA 1
ATOM 732 C C . VAL A 1 93 ? 16.910 13.768 -4.159 1.00 90.94 93 VAL A C 1
ATOM 734 O O . VAL A 1 93 ? 17.985 14.363 -4.145 1.00 90.94 93 VAL A O 1
ATOM 737 N N . VAL A 1 94 ? 16.382 13.284 -5.285 1.00 89.56 94 VAL A N 1
ATOM 738 C CA . VAL A 1 94 ? 17.032 13.372 -6.602 1.00 89.56 94 VAL A CA 1
ATOM 739 C C . VAL A 1 94 ? 17.232 14.827 -7.034 1.00 89.56 94 VAL A C 1
ATOM 741 O O . VAL A 1 94 ? 18.306 15.168 -7.518 1.00 89.56 94 VAL A O 1
ATOM 744 N N . GLN A 1 95 ? 16.245 15.706 -6.820 1.00 88.88 95 GLN A N 1
ATOM 745 C CA . GLN A 1 95 ? 16.358 17.131 -7.170 1.00 88.88 95 GLN A CA 1
ATOM 746 C C . GLN A 1 95 ? 17.411 17.870 -6.335 1.00 88.88 95 GLN A C 1
ATOM 748 O O . GLN A 1 95 ? 18.040 18.807 -6.820 1.00 88.88 95 GLN A O 1
ATOM 753 N N . THR A 1 96 ? 17.595 17.479 -5.073 1.00 87.75 96 THR A N 1
ATOM 754 C CA . THR A 1 96 ? 18.576 18.127 -4.190 1.00 87.75 96 THR A CA 1
ATOM 755 C C . THR A 1 96 ? 19.977 17.539 -4.331 1.00 87.75 96 THR A C 1
ATOM 757 O O . THR A 1 96 ? 20.950 18.245 -4.081 1.00 87.75 96 THR A O 1
ATOM 760 N N . GLY A 1 97 ? 20.099 16.258 -4.694 1.00 84.50 97 GLY A N 1
ATOM 761 C CA . GLY A 1 97 ? 21.378 15.549 -4.801 1.00 84.50 97 GLY A CA 1
ATOM 762 C C . GLY A 1 97 ? 22.144 15.420 -3.476 1.00 84.50 97 GLY A C 1
ATOM 763 O O . GLY A 1 97 ? 23.303 15.013 -3.476 1.00 84.50 97 GLY A O 1
ATOM 764 N N . LEU A 1 98 ? 21.527 15.783 -2.344 1.00 83.88 98 LEU A N 1
ATOM 765 C CA . LEU A 1 98 ? 22.194 15.860 -1.038 1.00 83.88 98 LEU A CA 1
ATOM 766 C C . LEU A 1 98 ? 22.265 14.512 -0.319 1.00 83.88 98 LEU A C 1
ATOM 768 O O . LEU A 1 98 ? 23.136 14.306 0.524 1.00 83.88 98 LEU A O 1
ATOM 772 N N . LEU A 1 99 ? 21.325 13.616 -0.611 1.00 85.19 99 LEU A N 1
ATOM 773 C CA . LEU A 1 99 ? 21.186 12.320 0.042 1.00 85.19 99 LEU A CA 1
ATOM 774 C C . LEU A 1 99 ? 21.035 11.223 -1.017 1.00 85.19 99 LEU A C 1
ATOM 776 O O . LEU A 1 99 ? 20.546 11.494 -2.113 1.00 85.19 99 LEU A O 1
ATOM 780 N N . PRO A 1 100 ? 21.442 9.979 -0.716 1.00 85.19 100 PRO A N 1
ATOM 781 C CA . PRO A 1 100 ? 21.105 8.852 -1.572 1.00 85.19 100 PRO A CA 1
ATOM 782 C C . PRO A 1 100 ? 19.589 8.625 -1.564 1.00 85.19 100 PRO A C 1
ATOM 784 O O . PRO A 1 100 ? 18.938 8.778 -0.525 1.00 85.19 100 PRO A O 1
ATOM 787 N N . SER A 1 101 ? 19.040 8.220 -2.711 1.00 86.25 101 SER A N 1
ATOM 788 C CA . SER A 1 101 ? 17.656 7.752 -2.787 1.00 86.25 101 SER A CA 1
ATOM 789 C C . SER A 1 101 ? 17.453 6.584 -1.819 1.00 86.25 101 SER A C 1
ATOM 791 O O . SER A 1 101 ? 18.246 5.638 -1.786 1.00 86.25 101 SER A O 1
ATOM 793 N N . THR A 1 102 ? 16.402 6.682 -1.006 1.00 91.38 102 THR A N 1
ATOM 794 C CA . THR A 1 102 ? 15.963 5.619 -0.100 1.00 91.38 102 THR A CA 1
ATOM 795 C C . THR A 1 102 ? 14.469 5.419 -0.281 1.00 91.38 102 THR A C 1
ATOM 797 O O . THR A 1 102 ? 13.690 6.367 -0.168 1.00 91.38 102 THR A O 1
ATOM 800 N N . ILE A 1 103 ? 14.069 4.191 -0.600 1.00 95.19 103 ILE A N 1
ATOM 801 C CA . ILE A 1 103 ? 12.697 3.875 -1.004 1.00 95.19 103 ILE A CA 1
ATOM 802 C C . ILE A 1 103 ? 12.010 3.125 0.130 1.00 95.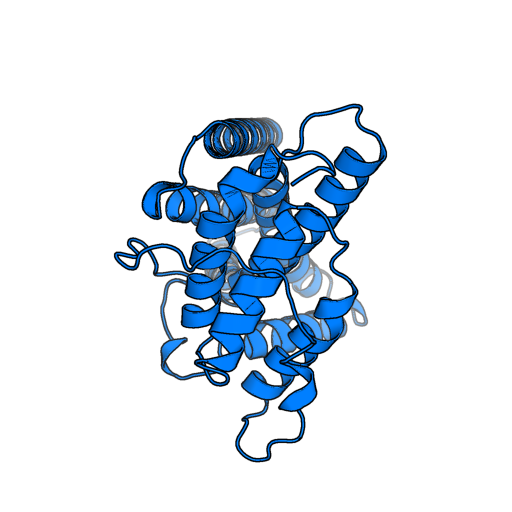19 103 ILE A C 1
ATOM 804 O O . ILE A 1 103 ? 11.034 3.603 0.716 1.00 95.19 103 ILE A O 1
ATOM 808 N N . TYR A 1 104 ? 12.546 1.963 0.505 1.00 97.31 104 TYR A N 1
ATOM 809 C CA . TYR A 1 104 ? 11.861 1.077 1.442 1.00 97.31 104 TYR A CA 1
ATOM 810 C C . TYR A 1 104 ? 11.742 1.618 2.876 1.00 97.31 104 TYR A C 1
ATOM 812 O O . TYR A 1 104 ? 10.691 1.391 3.474 1.00 97.31 104 TYR A O 1
ATOM 820 N N . PRO A 1 105 ? 12.710 2.352 3.467 1.00 97.38 105 PRO A N 1
ATOM 821 C CA . PRO A 1 105 ? 12.544 2.899 4.815 1.00 97.38 105 PRO A CA 1
ATOM 822 C C . PRO A 1 105 ? 11.303 3.784 4.937 1.00 97.38 105 PRO A C 1
ATOM 824 O O . PRO A 1 105 ? 10.488 3.589 5.840 1.00 97.38 105 PRO A O 1
ATOM 827 N N . LEU A 1 106 ? 11.135 4.730 4.009 1.00 97.12 106 LEU A N 1
ATOM 828 C CA . LEU A 1 106 ? 9.989 5.630 4.017 1.00 97.12 106 LEU A CA 1
ATOM 829 C C . LEU A 1 106 ? 8.701 4.871 3.710 1.00 97.12 106 LEU A C 1
ATOM 831 O O . LEU A 1 106 ? 7.730 5.023 4.446 1.00 97.12 106 LEU A O 1
ATOM 835 N N . PHE A 1 107 ? 8.717 4.005 2.694 1.00 98.19 107 PHE A N 1
ATOM 836 C CA . PHE A 1 107 ? 7.569 3.179 2.337 1.00 98.19 107 PHE A CA 1
ATOM 837 C C . PHE A 1 107 ? 7.027 2.402 3.548 1.00 98.19 107 PHE A C 1
ATOM 839 O O . PHE A 1 107 ? 5.848 2.511 3.888 1.00 98.19 107 PHE A O 1
ATOM 846 N N . LEU A 1 108 ? 7.893 1.660 4.251 1.00 98.56 108 LEU A N 1
ATOM 847 C CA . LEU A 1 108 ? 7.511 0.841 5.405 1.00 98.56 108 LEU A CA 1
ATOM 848 C C . LEU A 1 108 ? 6.980 1.693 6.565 1.00 98.56 108 LEU A C 1
ATOM 850 O O . LEU A 1 108 ? 5.982 1.332 7.195 1.00 98.56 108 LEU A O 1
ATOM 854 N N . LEU A 1 109 ? 7.608 2.840 6.837 1.00 98.38 109 LEU A N 1
ATOM 855 C CA . LEU A 1 109 ? 7.122 3.766 7.859 1.00 98.38 109 LEU A CA 1
ATOM 856 C C . LEU A 1 109 ? 5.753 4.345 7.501 1.00 98.38 109 LEU A C 1
ATOM 858 O O . LEU A 1 109 ? 4.885 4.415 8.372 1.00 98.38 109 LEU A O 1
ATOM 862 N N . THR A 1 110 ? 5.529 4.716 6.240 1.00 98.38 110 THR A N 1
ATOM 863 C CA . THR A 1 110 ? 4.234 5.218 5.775 1.00 98.38 110 THR A CA 1
ATOM 864 C C . THR A 1 110 ? 3.158 4.143 5.885 1.00 98.38 110 THR A C 1
ATOM 866 O O . THR A 1 110 ? 2.082 4.431 6.408 1.00 98.38 110 THR A O 1
ATOM 869 N N . VAL A 1 111 ? 3.443 2.894 5.499 1.00 98.50 111 VAL A N 1
ATOM 870 C CA . VAL A 1 111 ? 2.507 1.768 5.671 1.00 98.50 111 VAL A CA 1
ATOM 871 C C . VAL A 1 111 ? 2.123 1.586 7.143 1.00 98.50 111 VAL A C 1
ATOM 873 O O . VAL A 1 111 ? 0.933 1.478 7.462 1.00 98.50 111 VAL A O 1
ATOM 876 N N . ALA A 1 112 ? 3.102 1.575 8.052 1.00 98.44 112 ALA A N 1
ATOM 877 C CA . ALA A 1 112 ? 2.857 1.408 9.483 1.00 98.44 112 ALA A CA 1
ATOM 878 C C . ALA A 1 112 ? 2.073 2.590 10.081 1.00 98.44 112 ALA A C 1
ATOM 880 O O . ALA A 1 112 ? 1.115 2.394 10.838 1.00 98.44 112 ALA A O 1
ATOM 881 N N . LEU A 1 113 ? 2.444 3.822 9.722 1.00 98.19 113 LEU A N 1
ATOM 882 C CA . LEU A 1 113 ? 1.786 5.039 10.190 1.00 98.19 113 LEU A CA 1
ATOM 883 C C . LEU A 1 113 ? 0.332 5.100 9.720 1.00 98.19 113 LEU A C 1
ATOM 885 O O . LEU A 1 113 ? -0.560 5.346 10.529 1.00 98.19 113 LEU A O 1
ATOM 889 N N . MET A 1 114 ? 0.081 4.834 8.439 1.00 97.81 114 MET A N 1
ATOM 890 C CA . MET A 1 114 ? -1.260 4.895 7.860 1.00 97.81 114 MET A CA 1
ATOM 891 C C . MET A 1 114 ? -2.171 3.795 8.407 1.00 97.81 114 MET A C 1
ATOM 893 O O . MET A 1 114 ? -3.327 4.075 8.716 1.00 97.81 114 MET A O 1
ATOM 897 N N . ASN A 1 115 ? -1.659 2.575 8.618 1.00 97.56 115 ASN A N 1
ATOM 898 C CA . ASN A 1 115 ? -2.440 1.515 9.270 1.00 97.56 115 ASN A CA 1
ATOM 899 C C . ASN A 1 115 ? -2.769 1.886 10.721 1.00 97.56 115 ASN A C 1
ATOM 901 O O . ASN A 1 115 ? -3.907 1.717 11.165 1.00 97.56 115 ASN A O 1
ATOM 905 N N . SER A 1 116 ? -1.801 2.464 11.443 1.00 97.75 116 SER A N 1
ATOM 906 C CA . SER A 1 116 ? -2.043 2.960 12.800 1.00 97.75 116 SER A CA 1
ATOM 907 C C . SER A 1 116 ? -3.132 4.038 12.808 1.00 97.75 116 SER A C 1
ATOM 909 O O . SER A 1 116 ? -4.070 3.985 13.605 1.00 97.75 116 SER A O 1
ATOM 911 N N . ALA A 1 117 ? -3.020 5.008 11.898 1.00 96.19 117 ALA A N 1
ATOM 912 C CA . ALA A 1 117 ? -3.943 6.125 11.771 1.00 96.19 117 ALA A CA 1
ATOM 913 C C . ALA A 1 117 ? -5.356 5.664 11.396 1.00 96.19 117 ALA A C 1
ATOM 915 O O . ALA A 1 117 ? -6.313 6.130 12.009 1.00 96.19 117 ALA A O 1
ATOM 916 N N . ALA A 1 118 ? -5.502 4.728 10.454 1.00 95.12 118 ALA A N 1
ATOM 917 C CA . ALA A 1 118 ? -6.797 4.183 10.052 1.00 95.12 118 ALA A CA 1
ATOM 918 C C . ALA A 1 118 ? -7.550 3.558 11.240 1.00 95.12 118 ALA A C 1
ATOM 920 O O . ALA A 1 118 ? -8.713 3.885 11.482 1.00 95.12 118 ALA A O 1
ATOM 921 N N . ILE A 1 119 ? -6.872 2.724 12.037 1.00 95.75 119 ILE A N 1
ATOM 922 C CA . ILE A 1 119 ? -7.475 2.058 13.203 1.00 95.75 119 ILE A CA 1
ATOM 923 C C . ILE A 1 119 ? -7.795 3.060 14.316 1.00 95.75 119 ILE A C 1
ATOM 925 O O . ILE A 1 119 ? -8.897 3.036 14.866 1.00 95.75 119 ILE A O 1
ATOM 929 N N . ILE A 1 120 ? -6.863 3.965 14.640 1.00 94.56 120 ILE A N 1
ATOM 930 C CA . ILE A 1 120 ? -7.074 4.997 15.667 1.00 94.56 120 ILE A CA 1
ATOM 931 C C . ILE A 1 120 ? -8.252 5.893 15.291 1.00 94.56 120 ILE A C 1
ATOM 933 O O . ILE A 1 120 ? -9.127 6.147 16.115 1.00 94.56 120 ILE A O 1
ATOM 937 N N . THR A 1 121 ? -8.295 6.349 14.043 1.00 90.75 121 THR A N 1
ATOM 938 C CA . THR A 1 121 ? -9.317 7.286 13.573 1.00 90.75 121 THR A CA 1
ATOM 939 C C . THR A 1 121 ? -10.687 6.614 13.503 1.00 90.75 121 THR A C 1
ATOM 941 O O . THR A 1 121 ? -11.672 7.203 13.948 1.00 90.75 121 THR A O 1
ATOM 944 N N . GLY A 1 122 ? -10.753 5.354 13.052 1.00 87.06 122 GLY A N 1
ATOM 945 C CA . GLY A 1 122 ? -11.971 4.544 13.117 1.00 87.06 122 GLY A CA 1
ATOM 946 C C . GLY A 1 122 ? -12.493 4.386 14.549 1.00 87.06 122 GLY A C 1
ATOM 947 O O . GLY A 1 122 ? -13.674 4.617 14.803 1.00 87.06 122 GLY A O 1
ATOM 948 N N . ALA A 1 123 ? -11.615 4.078 15.508 1.00 87.69 123 ALA A N 1
ATOM 949 C CA . ALA A 1 123 ? -11.996 3.940 16.914 1.00 87.69 123 ALA A CA 1
ATOM 950 C C . ALA A 1 123 ? -12.495 5.264 17.526 1.00 87.69 123 ALA A C 1
ATOM 952 O O . ALA A 1 123 ? -13.562 5.298 18.143 1.00 87.69 123 ALA A O 1
ATOM 953 N N . LEU A 1 124 ? -11.763 6.363 17.317 1.00 85.38 124 LEU A N 1
ATOM 954 C CA . LEU A 1 124 ? -12.104 7.679 17.867 1.00 85.38 124 LEU A CA 1
ATOM 955 C C . LEU A 1 124 ? -13.401 8.247 17.279 1.00 85.38 124 LEU A C 1
ATOM 957 O O . LEU A 1 124 ? -14.165 8.900 17.989 1.00 85.38 124 LEU A O 1
ATOM 961 N N . ALA A 1 125 ? -13.683 8.002 15.998 1.00 82.12 125 ALA A N 1
ATOM 962 C CA . ALA A 1 125 ? -14.914 8.475 15.372 1.00 82.12 125 ALA A CA 1
ATOM 963 C C . ALA A 1 125 ? -16.165 7.805 15.950 1.00 82.12 125 ALA A C 1
ATOM 965 O O . ALA A 1 125 ? -17.186 8.472 16.143 1.00 82.12 125 ALA A O 1
ATOM 966 N N . VAL A 1 126 ? -16.068 6.511 16.269 1.00 77.88 126 VAL A N 1
ATOM 967 C CA . VAL A 1 126 ? -17.135 5.762 16.943 1.00 77.88 126 VAL A CA 1
ATOM 968 C C . VAL A 1 126 ? -17.307 6.246 18.383 1.00 77.88 126 VAL A C 1
ATOM 970 O O . VAL A 1 126 ? -18.436 6.458 18.827 1.00 77.88 126 VAL A O 1
ATOM 973 N N . GLU A 1 127 ? -16.205 6.467 19.102 1.00 81.75 127 GLU A N 1
ATOM 974 C CA . GLU A 1 127 ? -16.232 6.922 20.495 1.00 81.75 127 GLU A CA 1
ATOM 975 C C . GLU A 1 127 ? -16.835 8.328 20.640 1.00 81.75 127 GLU A C 1
ATOM 977 O O . GLU A 1 127 ? -17.747 8.538 21.441 1.00 81.75 127 GLU A O 1
ATOM 982 N N . HIS A 1 128 ? -16.377 9.288 19.833 1.00 80.81 128 HIS A N 1
ATOM 983 C CA . HIS A 1 128 ? -16.786 10.690 19.942 1.00 80.81 128 HIS A CA 1
ATOM 984 C C . HIS A 1 128 ? -18.060 11.040 19.165 1.00 80.81 128 HIS A C 1
ATOM 986 O O . HIS A 1 128 ? -18.542 12.168 19.274 1.00 80.81 128 HIS A O 1
ATOM 992 N N . LYS A 1 129 ? -18.620 10.102 18.385 1.00 81.81 129 LYS A N 1
ATOM 993 C CA . LYS A 1 129 ? -19.855 10.287 17.595 1.00 81.81 129 LYS A CA 1
ATOM 994 C C . LYS A 1 129 ? -19.849 11.573 16.754 1.00 81.81 129 LYS A C 1
ATOM 996 O O . LYS A 1 129 ? -20.862 12.268 16.644 1.00 81.81 129 LYS A O 1
ATOM 1001 N N . SER A 1 130 ? -18.697 11.918 16.180 1.00 81.00 130 SER A N 1
ATOM 1002 C CA . SER A 1 130 ? -18.548 13.159 15.418 1.00 81.00 130 SER A CA 1
ATOM 1003 C C . SER A 1 130 ? -19.411 13.124 14.157 1.00 81.00 130 SER A C 1
ATOM 1005 O O . SER A 1 130 ? -19.206 12.292 13.275 1.00 81.00 130 SER A O 1
ATOM 1007 N N . ARG A 1 131 ? -20.359 14.063 14.053 1.00 84.44 131 ARG A N 1
ATOM 1008 C CA . ARG A 1 131 ? -21.313 14.148 12.932 1.00 84.44 131 ARG A CA 1
ATOM 1009 C C . ARG A 1 131 ? -20.657 14.454 11.583 1.00 84.44 131 ARG A C 1
ATOM 1011 O O . ARG A 1 131 ? -21.272 14.190 10.561 1.00 84.44 131 ARG A O 1
ATOM 1018 N N . VAL A 1 132 ? -19.443 15.006 11.581 1.00 84.38 132 VAL A N 1
ATOM 1019 C CA . VAL A 1 132 ? -18.695 15.347 10.356 1.00 84.38 132 VAL A CA 1
ATOM 1020 C C . VAL A 1 132 ? -17.653 14.281 10.031 1.00 84.38 132 VAL A C 1
ATOM 1022 O O . VAL A 1 132 ? -17.537 13.853 8.888 1.00 84.38 132 VAL A O 1
ATOM 1025 N N . VAL A 1 133 ? -16.915 13.811 11.040 1.00 84.00 133 VAL A N 1
ATOM 1026 C CA . VAL A 1 133 ? -15.835 12.837 10.829 1.00 84.00 133 VAL A CA 1
ATOM 1027 C C . VAL A 1 133 ? -16.401 11.462 10.477 1.00 84.00 133 VAL A C 1
ATOM 1029 O O . VAL A 1 133 ? -15.841 10.779 9.628 1.00 84.00 133 VAL A O 1
ATOM 1032 N N . LEU A 1 134 ? -17.529 11.064 11.075 1.00 86.19 134 LEU A N 1
ATOM 1033 C CA . LEU A 1 134 ? -18.104 9.742 10.835 1.00 86.19 134 LEU A CA 1
ATOM 1034 C C . LEU A 1 134 ? -18.548 9.548 9.369 1.00 86.19 134 LEU A C 1
ATOM 1036 O O . LEU A 1 134 ? -18.116 8.560 8.784 1.00 86.19 134 LEU A O 1
ATOM 1040 N N . PRO A 1 135 ? -19.305 10.463 8.720 1.00 88.69 135 PRO A N 1
ATOM 1041 C CA . PRO A 1 135 ? -19.617 10.330 7.293 1.00 88.69 135 PRO A CA 1
ATOM 1042 C C . PRO A 1 135 ? -18.384 10.300 6.385 1.00 88.69 135 PRO A C 1
ATOM 1044 O O . PRO A 1 135 ? -18.338 9.496 5.458 1.00 88.69 135 PRO A O 1
ATOM 1047 N N . LEU A 1 136 ? -17.376 11.139 6.657 1.00 88.56 136 LEU A N 1
ATOM 1048 C CA . LEU A 1 136 ? -16.144 11.180 5.862 1.00 88.56 136 LEU A CA 1
ATOM 1049 C C . LEU A 1 136 ? -15.365 9.868 5.956 1.00 88.56 136 LEU A C 1
ATOM 1051 O O . LEU A 1 136 ? -14.918 9.346 4.938 1.00 88.56 136 LEU A O 1
ATOM 1055 N N . LEU A 1 137 ? -15.241 9.307 7.160 1.00 88.44 137 LEU A N 1
ATOM 1056 C CA . LEU A 1 137 ? -14.602 8.008 7.342 1.00 88.44 137 LEU A CA 1
ATOM 1057 C C . LEU A 1 137 ? -15.412 6.893 6.704 1.00 88.44 137 LEU A C 1
ATOM 1059 O O . LEU A 1 137 ? -14.820 6.046 6.054 1.00 88.44 137 LEU A O 1
ATOM 1063 N N . SER A 1 138 ? -16.740 6.899 6.833 1.00 89.38 138 SER A N 1
ATOM 1064 C CA . SER A 1 138 ? -17.588 5.917 6.155 1.00 89.38 138 SER A CA 1
ATOM 1065 C C . SER A 1 138 ? -17.370 5.948 4.645 1.00 89.38 138 SER A C 1
ATOM 1067 O O . SER A 1 138 ? -17.174 4.896 4.046 1.00 89.38 138 SER A O 1
ATOM 1069 N N . LEU A 1 139 ? -17.330 7.136 4.032 1.00 91.31 139 LEU A N 1
ATOM 1070 C CA . LEU A 1 139 ? -17.048 7.275 2.604 1.00 91.31 139 LEU A CA 1
ATOM 1071 C C . LEU A 1 139 ? -15.643 6.768 2.253 1.00 91.31 139 LEU A C 1
ATOM 1073 O O . LEU A 1 139 ? -15.493 5.997 1.309 1.00 91.31 139 LEU A O 1
ATOM 1077 N N . ALA A 1 140 ? -14.628 7.139 3.038 1.00 91.38 140 ALA A N 1
ATOM 1078 C CA . ALA A 1 140 ? -13.262 6.661 2.840 1.00 91.38 140 ALA A CA 1
ATOM 1079 C C . ALA A 1 140 ? -13.158 5.131 2.967 1.00 91.38 140 ALA A C 1
ATOM 1081 O O . ALA A 1 140 ? -12.483 4.498 2.161 1.00 91.38 140 ALA A O 1
ATOM 1082 N N . PHE A 1 141 ? -13.861 4.524 3.928 1.00 92.06 141 PHE A N 1
ATOM 1083 C CA . PHE A 1 141 ? -13.919 3.073 4.106 1.00 92.06 141 PHE A CA 1
ATOM 1084 C C . PHE A 1 141 ? -14.679 2.371 2.983 1.00 92.06 141 PHE A C 1
ATOM 1086 O O . PHE A 1 141 ? -14.270 1.287 2.584 1.00 92.06 141 PHE A O 1
ATOM 1093 N N . ILE A 1 142 ? -15.744 2.977 2.448 1.00 95.00 142 ILE A N 1
ATOM 1094 C CA . ILE A 1 142 ? -16.452 2.453 1.272 1.00 95.00 142 ILE A CA 1
ATOM 1095 C C . ILE A 1 142 ? -15.509 2.439 0.069 1.00 95.00 142 ILE A C 1
ATOM 1097 O O . ILE A 1 142 ? -15.367 1.401 -0.568 1.00 95.00 142 ILE A O 1
ATOM 1101 N N . VAL A 1 143 ? -14.810 3.545 -0.202 1.00 94.94 143 VAL A N 1
ATOM 1102 C CA . VAL A 1 143 ? -13.830 3.610 -1.297 1.00 94.94 143 VAL A CA 1
ATOM 1103 C C . VAL A 1 143 ? -12.704 2.599 -1.074 1.00 94.94 143 VAL A C 1
ATOM 1105 O O . VAL A 1 143 ? -12.385 1.843 -1.985 1.00 94.94 143 VAL A O 1
ATOM 1108 N N . ALA A 1 144 ? -12.153 2.522 0.142 1.00 95.50 144 ALA A N 1
ATOM 1109 C CA . ALA A 1 144 ? -11.115 1.556 0.499 1.00 95.50 144 ALA A CA 1
ATOM 1110 C C . ALA A 1 144 ? -11.579 0.101 0.309 1.00 95.50 144 ALA A C 1
ATOM 1112 O O . ALA A 1 144 ? -10.816 -0.729 -0.182 1.00 95.50 144 ALA A O 1
ATOM 1113 N N . ALA A 1 145 ? -12.833 -0.206 0.651 1.00 96.44 145 ALA A N 1
ATOM 1114 C CA . ALA A 1 145 ? -13.423 -1.520 0.431 1.00 96.44 145 ALA A CA 1
ATOM 1115 C C . ALA A 1 145 ? -13.598 -1.808 -1.062 1.00 96.44 145 ALA A C 1
ATOM 1117 O O . ALA A 1 145 ? -13.213 -2.880 -1.513 1.00 96.44 145 ALA A O 1
ATOM 1118 N N . MET A 1 146 ? -14.098 -0.847 -1.840 1.00 96.62 146 MET A N 1
ATOM 1119 C CA . MET A 1 146 ? -14.252 -1.001 -3.288 1.00 96.62 146 MET A CA 1
ATOM 1120 C C . MET A 1 146 ? -12.910 -1.278 -3.973 1.00 96.62 146 MET A C 1
ATOM 1122 O O . MET A 1 146 ? -12.817 -2.204 -4.766 1.00 96.62 146 MET A O 1
ATOM 1126 N N . VAL A 1 147 ? -11.840 -0.560 -3.625 1.00 95.44 147 VAL A N 1
ATOM 1127 C CA . VAL A 1 147 ? -10.525 -0.809 -4.244 1.00 95.44 147 VAL A CA 1
ATOM 1128 C C . VAL A 1 147 ? -9.831 -2.074 -3.736 1.00 95.44 147 VAL A C 1
ATOM 1130 O O . VAL A 1 147 ? -8.920 -2.556 -4.400 1.00 95.44 147 VAL A O 1
ATOM 1133 N N . SER A 1 148 ? -10.223 -2.606 -2.574 1.00 95.81 148 SER A N 1
ATOM 1134 C CA . SER A 1 148 ? -9.606 -3.800 -1.965 1.00 95.81 148 SER A CA 1
ATOM 1135 C C . SER A 1 148 ? -10.354 -5.105 -2.245 1.00 95.81 148 SER A C 1
ATOM 1137 O O . SER A 1 148 ? -9.856 -6.168 -1.869 1.00 95.81 148 SER A O 1
ATOM 1139 N N . PHE A 1 149 ? -11.549 -5.015 -2.835 1.00 95.94 149 PHE A N 1
ATOM 1140 C CA . PHE A 1 149 ? -12.433 -6.133 -3.158 1.00 95.94 149 PHE A CA 1
ATOM 1141 C C . PHE A 1 149 ? -13.089 -5.902 -4.527 1.00 95.94 149 PHE A C 1
ATOM 1143 O O . PHE A 1 149 ? -14.302 -5.699 -4.620 1.00 95.94 149 PHE A O 1
ATOM 1150 N N . THR A 1 150 ? -12.287 -5.885 -5.594 1.00 94.81 150 THR A N 1
ATOM 1151 C CA . THR A 1 150 ? -12.797 -5.688 -6.962 1.00 94.81 150 THR A CA 1
ATOM 1152 C C . THR A 1 150 ? -13.390 -6.961 -7.563 1.00 94.81 150 THR A C 1
ATOM 1154 O O . THR A 1 150 ? -14.244 -6.882 -8.449 1.00 94.81 150 THR A O 1
ATOM 1157 N N . SER A 1 151 ? -12.991 -8.125 -7.046 1.00 94.00 151 SER A N 1
ATOM 1158 C CA . SE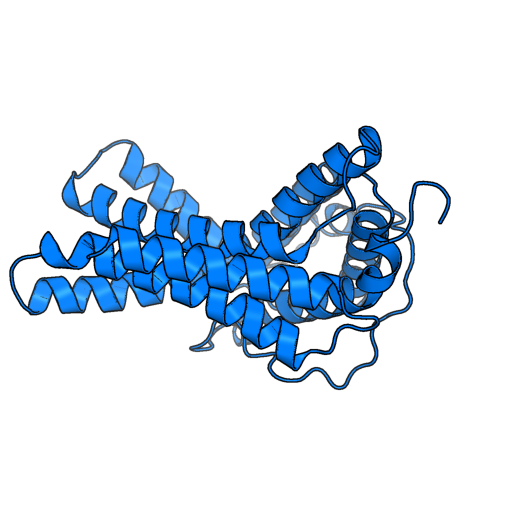R A 1 151 ? -13.398 -9.451 -7.510 1.00 94.00 151 SER A CA 1
ATOM 1159 C C . SER A 1 151 ? -13.742 -10.398 -6.348 1.00 94.00 151 SER A C 1
ATOM 1161 O O . SER A 1 151 ? -13.557 -10.086 -5.170 1.00 94.00 151 SER A O 1
ATOM 1163 N N . LYS A 1 152 ? -14.243 -11.600 -6.670 1.00 92.81 152 LYS A N 1
ATOM 1164 C CA . LYS A 1 152 ? -14.458 -12.659 -5.666 1.00 92.81 152 LYS A CA 1
ATOM 1165 C C . LYS A 1 152 ? -13.150 -13.261 -5.157 1.00 92.81 152 LYS A C 1
ATOM 1167 O O . LYS A 1 152 ? -13.126 -13.735 -4.023 1.00 92.81 152 LYS A O 1
ATOM 1172 N N . ASP A 1 153 ? -12.096 -13.225 -5.964 1.00 90.94 153 ASP A N 1
ATOM 1173 C CA . ASP A 1 153 ? -10.786 -13.774 -5.605 1.00 90.94 153 ASP A CA 1
ATOM 1174 C C . ASP A 1 153 ? -10.116 -12.946 -4.500 1.00 90.94 153 ASP A C 1
ATOM 1176 O O . ASP A 1 153 ? -9.317 -13.464 -3.722 1.00 90.94 153 ASP A O 1
ATOM 1180 N N . ASP A 1 154 ? -10.550 -11.694 -4.327 1.00 92.88 154 ASP A N 1
ATOM 1181 C CA . ASP A 1 154 ? -10.139 -10.830 -3.223 1.00 92.88 154 ASP A CA 1
ATOM 1182 C C . ASP A 1 154 ? -10.774 -11.214 -1.876 1.00 92.88 154 ASP A C 1
ATOM 1184 O O . ASP A 1 154 ? -10.406 -10.661 -0.842 1.00 92.88 154 ASP A O 1
ATOM 1188 N N . LEU A 1 155 ? -11.713 -12.166 -1.813 1.00 92.12 155 LEU A N 1
ATOM 1189 C CA . LEU A 1 155 ? -12.345 -12.602 -0.557 1.00 92.12 155 LEU A CA 1
ATOM 1190 C C . LEU A 1 155 ? -11.447 -13.548 0.262 1.00 92.12 155 LEU A C 1
ATOM 1192 O O . LEU A 1 155 ? -11.880 -14.575 0.787 1.00 92.12 155 LEU A O 1
ATOM 1196 N N . THR A 1 156 ? -10.177 -13.182 0.399 1.00 92.06 156 THR A N 1
ATOM 1197 C CA . THR A 1 156 ? -9.169 -13.860 1.208 1.00 92.06 156 THR A CA 1
ATOM 1198 C C . THR A 1 156 ? -9.051 -13.244 2.601 1.00 92.06 156 THR A C 1
ATOM 1200 O O . THR A 1 156 ? -9.240 -12.040 2.808 1.00 92.06 156 THR A O 1
ATOM 1203 N N . LEU A 1 157 ? -8.672 -14.077 3.578 1.00 89.69 157 LEU A N 1
ATOM 1204 C CA . LEU A 1 157 ? -8.439 -13.636 4.957 1.00 89.69 157 LEU A CA 1
ATOM 1205 C C . LEU A 1 157 ? -7.277 -12.637 5.052 1.00 89.69 157 LEU A C 1
ATOM 1207 O O . LEU A 1 157 ? -7.363 -11.649 5.780 1.00 89.69 157 LEU A O 1
ATOM 1211 N N . LEU A 1 158 ? -6.187 -12.908 4.334 1.00 91.31 158 LEU A N 1
ATOM 1212 C CA . LEU A 1 158 ? -5.030 -12.023 4.274 1.00 91.31 158 LEU A CA 1
ATOM 1213 C C . LEU A 1 158 ? -5.192 -11.045 3.106 1.00 91.31 158 LEU A C 1
ATOM 1215 O O . LEU A 1 158 ? -5.590 -11.480 2.025 1.00 91.31 158 LEU A O 1
ATOM 1219 N N . PRO A 1 159 ? -4.858 -9.757 3.297 1.00 89.81 159 PRO A N 1
ATOM 1220 C CA . PRO A 1 159 ? -4.880 -8.774 2.217 1.00 89.81 159 PRO A CA 1
ATOM 1221 C C . PRO A 1 159 ? -3.779 -9.000 1.174 1.00 89.81 159 PRO A C 1
ATOM 1223 O O . PRO A 1 159 ? -3.869 -8.464 0.077 1.00 89.81 159 PRO A O 1
ATOM 1226 N N . ASP A 1 160 ? -2.750 -9.771 1.524 1.00 93.19 160 ASP A N 1
ATOM 1227 C CA . ASP A 1 160 ? -1.664 -10.152 0.634 1.00 93.19 160 ASP A CA 1
ATOM 1228 C C . ASP A 1 160 ? -1.232 -11.593 0.925 1.00 93.19 160 ASP A C 1
ATOM 1230 O O . ASP A 1 160 ? -0.933 -11.963 2.067 1.00 93.19 160 ASP A O 1
ATOM 1234 N N . ASN A 1 161 ? -1.234 -12.406 -0.125 1.00 92.50 161 ASN A N 1
ATOM 1235 C CA . ASN A 1 161 ? -0.872 -13.818 -0.140 1.00 92.50 161 ASN A CA 1
ATOM 1236 C C . ASN A 1 161 ? 0.310 -14.110 -1.088 1.00 92.50 161 ASN A C 1
ATOM 1238 O O . ASN A 1 161 ? 0.651 -15.277 -1.287 1.00 92.50 161 ASN A O 1
ATOM 1242 N N . ASN A 1 162 ? 0.977 -13.081 -1.626 1.00 92.75 162 ASN A N 1
ATOM 1243 C CA . ASN A 1 162 ? 2.074 -13.201 -2.590 1.00 92.75 162 ASN A CA 1
ATOM 1244 C C . ASN A 1 162 ? 3.418 -13.546 -1.918 1.00 92.75 162 ASN A C 1
ATOM 1246 O O . ASN A 1 162 ? 4.438 -12.890 -2.137 1.00 92.75 162 ASN A O 1
ATOM 1250 N N . ILE A 1 163 ? 3.434 -14.600 -1.099 1.00 91.69 163 ILE A N 1
ATOM 1251 C CA . ILE A 1 163 ? 4.611 -15.083 -0.354 1.00 91.69 163 ILE A CA 1
ATOM 1252 C C . ILE A 1 163 ? 5.797 -15.360 -1.288 1.00 91.69 163 ILE A C 1
ATOM 1254 O O . ILE A 1 163 ? 6.941 -15.011 -0.989 1.00 91.69 163 ILE A O 1
ATOM 1258 N N . ALA A 1 164 ? 5.514 -15.987 -2.429 1.00 90.19 164 ALA A N 1
ATOM 1259 C CA . ALA A 1 164 ? 6.487 -16.302 -3.457 1.00 90.19 164 ALA A CA 1
ATOM 1260 C C . ALA A 1 164 ? 5.909 -15.963 -4.833 1.00 90.19 164 ALA A C 1
ATOM 1262 O O . ALA A 1 164 ? 4.782 -16.324 -5.156 1.00 90.19 164 ALA A O 1
ATOM 1263 N N . ILE A 1 165 ? 6.714 -15.288 -5.651 1.00 89.50 165 ILE A N 1
ATOM 1264 C CA . ILE A 1 165 ? 6.425 -14.998 -7.051 1.00 89.50 165 ILE A CA 1
ATOM 1265 C C . ILE A 1 165 ? 7.588 -15.589 -7.835 1.00 89.50 165 ILE A C 1
ATOM 1267 O O . ILE A 1 165 ? 8.696 -15.051 -7.830 1.00 89.50 165 ILE A O 1
ATOM 1271 N N . HIS A 1 166 ? 7.333 -16.728 -8.474 1.00 83.69 166 HIS A N 1
ATOM 1272 C CA . HIS A 1 166 ? 8.334 -17.438 -9.272 1.00 83.69 166 HIS A CA 1
ATOM 1273 C C . HIS A 1 166 ? 8.546 -16.808 -10.652 1.00 83.69 166 HIS A C 1
ATOM 1275 O O . HIS A 1 166 ? 9.531 -17.108 -11.319 1.00 83.69 166 HIS A O 1
ATOM 1281 N N . GLN A 1 167 ? 7.648 -15.911 -11.067 1.00 84.38 167 GLN A N 1
ATOM 1282 C CA . GLN A 1 167 ? 7.816 -15.136 -12.285 1.00 84.38 167 GLN A CA 1
ATOM 1283 C C . GLN A 1 167 ? 9.036 -14.210 -12.163 1.00 84.38 167 GLN A C 1
ATOM 1285 O O . GLN A 1 167 ? 9.235 -13.517 -11.153 1.00 84.38 167 GLN A O 1
ATOM 1290 N N . SER A 1 168 ? 9.852 -14.200 -13.217 1.00 86.06 168 SER A N 1
ATOM 1291 C CA . SER A 1 168 ? 10.919 -13.216 -13.383 1.00 86.06 168 SER A CA 1
ATOM 1292 C C . SER A 1 168 ? 10.329 -11.803 -13.408 1.00 86.06 168 SER A C 1
ATOM 1294 O O . SER A 1 168 ? 9.260 -11.615 -13.992 1.00 86.06 168 SER A O 1
ATOM 1296 N N . PRO A 1 169 ? 11.001 -10.802 -12.812 1.00 86.62 169 PRO A N 1
ATOM 1297 C CA . PRO A 1 169 ? 10.567 -9.416 -12.931 1.00 86.62 169 PRO A CA 1
ATOM 1298 C C . PRO A 1 169 ? 10.421 -9.023 -14.412 1.00 86.62 169 PRO A C 1
ATOM 1300 O O . PRO A 1 169 ? 11.300 -9.385 -15.205 1.00 86.62 169 PRO A O 1
ATOM 1303 N N . PRO A 1 170 ? 9.340 -8.318 -14.793 1.00 89.94 170 PRO A N 1
ATOM 1304 C CA . PRO A 1 170 ? 9.182 -7.767 -16.130 1.00 89.94 170 PRO A CA 1
ATOM 1305 C C . PRO A 1 170 ? 10.389 -6.926 -16.553 1.00 89.94 170 PRO A C 1
ATOM 1307 O O . PRO A 1 170 ? 11.145 -6.398 -15.733 1.00 89.94 170 PRO A O 1
ATOM 1310 N N . LEU A 1 171 ? 10.578 -6.786 -17.863 1.00 89.56 171 LEU A N 1
ATOM 1311 C CA . LEU A 1 171 ? 11.611 -5.893 -18.374 1.00 89.56 171 LEU A CA 1
ATOM 1312 C C . LEU A 1 171 ? 11.265 -4.452 -17.994 1.00 89.56 171 LEU A C 1
ATOM 1314 O O . LEU A 1 171 ? 10.156 -3.987 -18.233 1.00 89.56 171 LEU A O 1
ATOM 1318 N N . ALA A 1 172 ? 12.240 -3.743 -17.433 1.00 88.62 172 ALA A N 1
ATOM 1319 C CA . ALA A 1 172 ? 12.103 -2.331 -17.118 1.00 88.62 172 ALA A CA 1
ATOM 1320 C C . ALA A 1 172 ? 11.855 -1.526 -18.403 1.00 88.62 172 ALA A C 1
ATOM 1322 O O . ALA A 1 172 ? 12.688 -1.534 -19.313 1.00 88.62 172 ALA A O 1
ATOM 1323 N N . LYS A 1 173 ? 10.716 -0.835 -18.464 1.00 88.25 173 LYS A N 1
ATOM 1324 C CA . LYS A 1 173 ? 10.331 0.036 -19.576 1.00 88.25 173 LYS A CA 1
ATOM 1325 C C . LYS A 1 173 ? 9.811 1.367 -19.040 1.00 88.25 173 LYS A C 1
ATOM 1327 O O . LYS A 1 173 ? 9.187 1.379 -17.977 1.00 88.25 173 LYS A O 1
ATOM 1332 N N . PRO A 1 174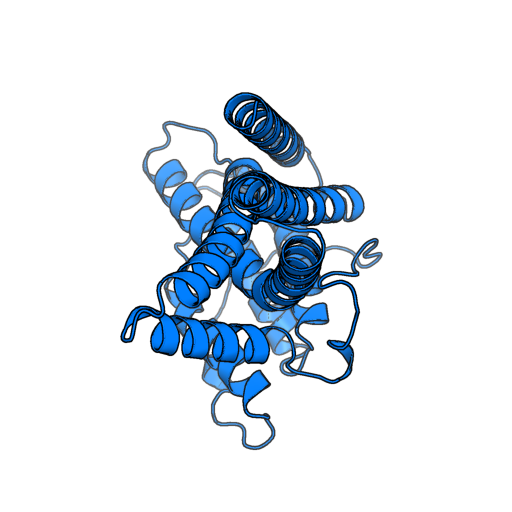 ? 10.058 2.481 -19.747 1.00 89.81 174 PRO A N 1
ATOM 1333 C CA . PRO A 1 174 ? 9.429 3.746 -19.415 1.00 89.81 174 PRO A CA 1
ATOM 1334 C C . PRO A 1 174 ? 7.918 3.691 -19.709 1.00 89.81 174 PRO A C 1
ATOM 1336 O O . PRO A 1 174 ? 7.491 2.932 -20.584 1.00 89.81 174 PRO A O 1
ATOM 1339 N N . PRO A 1 175 ? 7.111 4.497 -19.001 1.00 92.38 175 PRO A N 1
ATOM 1340 C CA . PRO A 1 175 ? 5.692 4.637 -19.282 1.00 92.38 175 PRO A CA 1
ATOM 1341 C C . PRO A 1 175 ? 5.483 5.306 -20.643 1.00 92.38 175 PRO A C 1
ATOM 1343 O O . PRO A 1 175 ? 6.287 6.150 -21.050 1.00 92.38 175 PRO A O 1
ATOM 1346 N N . VAL A 1 176 ? 4.399 4.956 -21.334 1.00 92.06 176 VAL A N 1
ATOM 1347 C CA . VAL A 1 176 ? 4.063 5.530 -22.647 1.00 92.06 176 VAL A CA 1
ATOM 1348 C C . VAL A 1 176 ? 2.901 6.505 -22.512 1.00 92.06 176 VAL A C 1
ATOM 1350 O O . VAL A 1 176 ? 2.992 7.648 -22.954 1.00 92.06 176 VAL A O 1
ATOM 1353 N N . GLU A 1 177 ? 1.813 6.069 -21.881 1.00 90.88 177 GLU A N 1
ATOM 1354 C CA . GLU A 1 177 ? 0.593 6.861 -21.717 1.00 90.88 177 GLU A CA 1
ATOM 1355 C C . GLU A 1 177 ? -0.265 6.337 -20.561 1.00 90.88 177 GLU A C 1
ATOM 1357 O O . GLU A 1 177 ? -0.103 5.220 -20.075 1.00 90.88 177 GLU A O 1
ATOM 1362 N N . ASN A 1 178 ? -1.239 7.138 -20.133 1.00 92.00 178 ASN A N 1
ATOM 1363 C CA . ASN A 1 178 ? -2.166 6.739 -19.082 1.00 92.00 178 ASN A CA 1
ATOM 1364 C C . ASN A 1 178 ? -3.174 5.692 -19.598 1.00 92.00 178 ASN A C 1
ATOM 1366 O O . ASN A 1 178 ? -4.286 6.029 -20.010 1.00 92.00 178 ASN A O 1
ATOM 1370 N N . SER A 1 179 ? -2.781 4.415 -19.551 1.00 90.75 179 SER A N 1
ATOM 1371 C CA . SER A 1 179 ? -3.593 3.276 -20.003 1.00 90.75 179 SER A CA 1
ATOM 1372 C C . SER A 1 179 ? -4.905 3.117 -19.229 1.00 90.75 179 SER A C 1
ATOM 1374 O O . SER A 1 179 ? -5.867 2.566 -19.763 1.00 90.75 179 SER A O 1
ATOM 1376 N N . TYR A 1 180 ? -4.978 3.643 -18.005 1.00 92.56 180 TYR A N 1
ATOM 1377 C CA . TYR A 1 180 ? -6.178 3.601 -17.173 1.00 92.56 180 TYR A CA 1
ATOM 1378 C C . TYR A 1 180 ? -7.301 4.480 -17.746 1.00 92.56 180 TYR A C 1
ATOM 1380 O O . TYR A 1 180 ? -8.440 4.026 -17.824 1.00 92.56 180 TYR A O 1
ATOM 1388 N N . PHE A 1 181 ? -6.999 5.700 -18.221 1.00 91.38 181 PHE A N 1
ATOM 1389 C CA . PHE A 1 181 ? -8.012 6.560 -18.862 1.00 91.38 181 PHE A CA 1
ATOM 1390 C C . PHE A 1 181 ? -8.583 5.932 -20.135 1.00 91.38 181 PHE A C 1
ATOM 1392 O O . PHE A 1 181 ? -9.777 6.062 -20.389 1.00 91.38 181 PHE A O 1
ATOM 1399 N N . ALA A 1 182 ? -7.761 5.207 -20.900 1.00 88.88 182 ALA A N 1
ATOM 1400 C CA . ALA A 1 182 ? -8.172 4.593 -22.162 1.00 88.88 182 ALA A CA 1
ATOM 1401 C C . ALA A 1 182 ? -9.274 3.529 -22.009 1.00 88.88 182 ALA A C 1
ATOM 1403 O O . ALA A 1 182 ? -9.898 3.143 -22.998 1.00 88.88 182 ALA A O 1
ATOM 1404 N N . VAL A 1 183 ? -9.511 3.032 -20.790 1.00 91.38 183 VAL A N 1
ATOM 1405 C CA . VAL A 1 183 ? -10.500 1.980 -20.527 1.00 91.38 183 VAL A CA 1
ATOM 1406 C C . VAL A 1 183 ? -11.630 2.409 -19.589 1.00 91.38 183 VAL A C 1
ATOM 1408 O O . VAL A 1 183 ? -12.549 1.625 -19.388 1.00 91.38 183 VAL A O 1
ATOM 1411 N N . LEU A 1 184 ? -11.632 3.636 -19.056 1.00 88.25 184 LEU A N 1
ATOM 1412 C CA . LEU A 1 184 ? -12.640 4.072 -18.073 1.00 88.25 184 LEU A CA 1
ATOM 1413 C C . LEU A 1 184 ? -14.090 4.029 -18.577 1.00 88.25 184 LEU A C 1
ATOM 1415 O O . LEU A 1 184 ? -15.000 3.822 -17.776 1.00 88.25 184 LEU A O 1
ATOM 1419 N N . ASP A 1 185 ? -14.295 4.182 -19.885 1.00 86.69 185 ASP A N 1
ATOM 1420 C CA . ASP A 1 185 ? -15.624 4.203 -20.506 1.00 86.69 185 ASP A CA 1
ATOM 1421 C C . ASP A 1 185 ? -16.158 2.802 -20.856 1.00 86.69 185 ASP A C 1
ATOM 1423 O O . ASP A 1 185 ? -17.230 2.666 -21.451 1.00 86.69 185 ASP A O 1
ATOM 1427 N N . ARG A 1 186 ? -15.426 1.729 -20.524 1.00 88.75 186 ARG A N 1
ATOM 1428 C CA . ARG A 1 186 ? -15.892 0.370 -20.816 1.00 88.75 186 ARG A CA 1
ATOM 1429 C C . ARG A 1 186 ? -17.068 -0.011 -19.912 1.00 88.75 186 ARG A C 1
ATOM 1431 O O . ARG A 1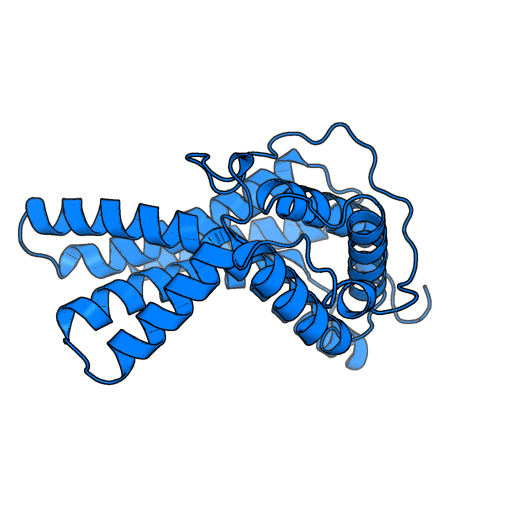 186 ? -16.987 0.048 -18.688 1.00 88.75 186 ARG A O 1
ATOM 1438 N N . ALA A 1 187 ? -18.154 -0.464 -20.536 1.00 84.88 187 ALA A N 1
ATOM 1439 C CA . ALA A 1 187 ? -19.407 -0.800 -19.857 1.00 84.88 187 ALA A CA 1
ATOM 1440 C C . ALA A 1 187 ? -19.369 -2.117 -19.059 1.00 84.88 187 ALA A C 1
ATOM 1442 O O . ALA A 1 187 ? -20.315 -2.424 -18.338 1.00 84.88 187 ALA A O 1
ATOM 1443 N N . ASP A 1 188 ? -18.317 -2.921 -19.210 1.00 93.06 188 ASP A N 1
ATOM 1444 C CA . ASP A 1 188 ? -18.198 -4.246 -18.607 1.00 93.06 188 ASP A CA 1
ATOM 1445 C C . ASP A 1 188 ? -17.460 -4.248 -17.258 1.00 93.06 188 ASP A C 1
ATOM 1447 O O . ASP A 1 188 ? -17.210 -5.329 -16.718 1.00 93.06 188 ASP A O 1
ATOM 1451 N N . TYR A 1 189 ? -17.119 -3.075 -16.715 1.00 93.06 189 TYR A N 1
ATOM 1452 C CA . TYR A 1 189 ? -16.583 -2.931 -15.362 1.00 93.06 189 TYR A CA 1
ATOM 1453 C C . TYR A 1 189 ? -17.688 -2.827 -14.315 1.00 93.06 189 TYR A C 1
ATOM 1455 O O . TYR A 1 189 ? -18.683 -2.119 -14.480 1.00 93.06 189 TYR A O 1
ATOM 1463 N N . ASN A 1 190 ? -17.485 -3.498 -13.187 1.00 93.50 190 ASN A N 1
ATOM 1464 C CA . ASN A 1 190 ? -18.290 -3.282 -11.998 1.00 93.50 190 ASN A CA 1
ATOM 1465 C C . ASN A 1 190 ? -17.875 -1.976 -11.285 1.00 93.50 190 ASN A C 1
ATOM 1467 O O . ASN A 1 190 ? -16.836 -1.381 -11.572 1.00 93.50 190 ASN A O 1
ATOM 1471 N N . ALA A 1 191 ? -18.686 -1.512 -10.330 1.00 93.81 191 ALA A N 1
ATOM 1472 C CA . ALA A 1 191 ? -18.432 -0.241 -9.648 1.00 93.81 191 ALA A CA 1
ATOM 1473 C C . ALA A 1 191 ? -17.085 -0.210 -8.899 1.00 93.81 191 ALA A C 1
ATOM 1475 O O . ALA A 1 191 ? -16.438 0.833 -8.846 1.00 93.81 191 ALA A O 1
ATOM 1476 N N . ALA A 1 192 ? -16.662 -1.335 -8.318 1.00 94.50 192 ALA A N 1
ATOM 1477 C CA . ALA A 1 192 ? -15.405 -1.444 -7.585 1.00 94.50 192 ALA A CA 1
ATOM 1478 C C . ALA A 1 192 ? -14.191 -1.366 -8.525 1.00 94.50 192 ALA A C 1
ATOM 1480 O O . ALA A 1 192 ? -13.276 -0.579 -8.277 1.00 94.50 192 ALA A O 1
ATOM 1481 N N . GLU A 1 193 ? -14.230 -2.098 -9.641 1.00 94.56 193 GLU A N 1
ATOM 1482 C CA . GLU A 1 193 ? -13.233 -2.005 -10.715 1.00 94.56 193 GLU A CA 1
ATOM 1483 C C . GLU A 1 193 ? -13.150 -0.579 -11.268 1.00 94.56 193 GLU A C 1
ATOM 1485 O O . GLU A 1 193 ? -12.057 -0.030 -11.395 1.00 94.56 193 GLU A O 1
ATOM 1490 N N . TRP A 1 194 ? -14.296 0.059 -11.527 1.00 95.00 194 TRP A N 1
ATOM 1491 C CA . TRP A 1 194 ? -14.335 1.433 -12.021 1.00 95.00 194 TRP A CA 1
ATOM 1492 C C . TRP A 1 194 ? -13.682 2.416 -11.041 1.00 95.00 194 TRP A C 1
ATOM 1494 O O . TRP A 1 194 ? -12.858 3.230 -11.451 1.00 95.00 194 TRP A O 1
ATOM 1504 N N . VAL A 1 195 ? -13.987 2.316 -9.740 1.00 95.12 195 VAL A N 1
ATOM 1505 C CA . VAL A 1 195 ? -13.370 3.171 -8.709 1.00 95.12 195 VAL A CA 1
ATOM 1506 C C . VAL A 1 195 ? -11.857 2.961 -8.646 1.00 95.12 195 VAL A C 1
ATOM 1508 O O . VAL A 1 195 ? -11.118 3.942 -8.554 1.00 95.12 195 VAL A O 1
ATOM 1511 N N . LEU A 1 196 ? -11.386 1.714 -8.731 1.00 94.69 196 LEU A N 1
ATOM 1512 C CA . LEU A 1 196 ? -9.956 1.411 -8.772 1.00 94.69 196 LEU A CA 1
ATOM 1513 C C . LEU A 1 196 ? -9.283 2.034 -10.001 1.00 94.69 196 LEU A C 1
ATOM 1515 O O . LEU A 1 196 ? -8.282 2.733 -9.861 1.00 94.69 196 LEU A O 1
ATOM 1519 N N . ILE A 1 197 ? -9.840 1.822 -11.196 1.00 94.38 197 ILE A N 1
ATOM 1520 C CA . ILE A 1 197 ? -9.279 2.353 -12.445 1.00 94.38 197 ILE A CA 1
ATOM 1521 C C . ILE A 1 197 ? -9.287 3.882 -12.423 1.00 94.38 197 ILE A C 1
ATOM 1523 O O . ILE A 1 197 ? -8.293 4.501 -12.795 1.00 94.38 197 ILE A O 1
ATOM 1527 N N . PHE A 1 198 ? -10.364 4.503 -11.938 1.00 94.44 198 PHE A N 1
ATOM 1528 C CA . PHE A 1 198 ? -10.470 5.957 -11.834 1.00 94.44 198 PHE A CA 1
ATOM 1529 C C . PHE A 1 198 ? -9.429 6.538 -10.874 1.00 94.44 198 PHE A C 1
ATOM 1531 O O . PHE A 1 198 ? -8.776 7.537 -11.193 1.00 94.44 198 PHE A O 1
ATOM 1538 N N . ALA A 1 199 ? -9.230 5.899 -9.717 1.00 92.75 199 ALA A N 1
ATOM 1539 C CA . ALA A 1 199 ? -8.195 6.288 -8.768 1.00 92.75 199 ALA A CA 1
ATOM 1540 C C . ALA A 1 199 ? -6.793 6.165 -9.391 1.00 92.75 199 ALA A C 1
ATOM 1542 O O . ALA A 1 199 ? -6.010 7.115 -9.322 1.00 92.75 199 ALA A O 1
ATOM 1543 N N . SER A 1 200 ? -6.500 5.050 -10.065 1.00 92.38 200 SER A N 1
ATOM 1544 C CA . SER A 1 200 ? -5.228 4.834 -10.766 1.00 92.38 200 SER A CA 1
ATOM 1545 C C . SER A 1 200 ? -4.995 5.866 -11.873 1.00 92.38 200 SER A C 1
ATOM 1547 O O . SER A 1 200 ? -3.930 6.482 -11.924 1.00 92.38 200 SER A O 1
ATOM 1549 N N . ALA A 1 201 ? -6.007 6.131 -12.705 1.00 93.25 201 ALA A N 1
ATOM 1550 C CA . ALA A 1 201 ? -5.950 7.122 -13.777 1.00 93.25 201 ALA A CA 1
ATOM 1551 C C . ALA A 1 201 ? -5.660 8.528 -13.240 1.00 93.25 201 ALA A C 1
ATOM 1553 O O . ALA A 1 201 ? -4.809 9.236 -13.782 1.00 93.25 201 ALA A O 1
ATOM 1554 N N . SER A 1 202 ? -6.323 8.907 -12.146 1.00 92.00 202 SER A N 1
ATOM 1555 C CA . SER A 1 202 ? -6.167 10.218 -11.508 1.00 92.00 202 SER A CA 1
ATOM 1556 C C . SER A 1 202 ? -4.784 10.394 -10.874 1.00 92.00 202 SER A C 1
ATOM 1558 O O . SER A 1 202 ? -4.202 11.475 -10.942 1.00 92.00 202 SER A O 1
ATOM 1560 N N . MET A 1 203 ? -4.231 9.329 -10.284 1.00 91.06 203 MET A N 1
ATOM 1561 C CA . MET A 1 203 ? -2.921 9.364 -9.625 1.00 91.06 203 MET A CA 1
ATOM 1562 C C . MET A 1 203 ? -1.745 9.242 -10.597 1.00 91.06 203 MET A C 1
ATOM 1564 O O . MET A 1 203 ? -0.653 9.713 -10.288 1.00 91.06 203 MET A O 1
ATOM 1568 N N . TYR A 1 204 ? -1.945 8.656 -11.779 1.00 93.12 204 TYR A N 1
ATOM 1569 C CA . TYR A 1 204 ? -0.885 8.380 -12.753 1.00 93.12 204 TYR A CA 1
ATOM 1570 C C . TYR A 1 204 ? -0.030 9.614 -13.089 1.00 93.12 204 TYR A C 1
ATOM 1572 O O . TYR A 1 204 ? 1.200 9.535 -13.135 1.00 93.12 204 TYR A O 1
ATOM 1580 N N . SER A 1 205 ? -0.663 10.770 -13.305 1.00 91.31 205 SER A N 1
ATOM 1581 C CA . SER A 1 205 ? 0.031 12.028 -13.628 1.00 91.31 205 SER A CA 1
ATOM 1582 C C . SER A 1 205 ? 0.647 12.718 -12.407 1.00 91.31 205 SER A C 1
ATOM 1584 O O . SER A 1 205 ? 1.483 13.600 -12.571 1.00 91.31 205 SER A O 1
ATOM 1586 N N . ALA A 1 206 ? 0.261 12.318 -11.193 1.00 93.62 206 ALA A N 1
ATOM 1587 C CA . ALA A 1 206 ? 0.782 12.861 -9.939 1.00 93.62 206 ALA A CA 1
ATOM 1588 C C . ALA A 1 206 ? 2.060 12.151 -9.453 1.00 93.62 206 ALA A C 1
ATOM 1590 O O . ALA A 1 206 ? 2.616 12.536 -8.424 1.00 93.62 206 ALA A O 1
ATOM 1591 N N . ILE A 1 207 ? 2.513 11.109 -10.160 1.00 94.12 207 ILE A N 1
ATOM 1592 C CA . ILE A 1 207 ? 3.778 10.422 -9.886 1.00 94.12 207 ILE A CA 1
ATOM 1593 C C . ILE A 1 207 ? 4.910 11.223 -10.550 1.00 94.12 207 ILE A C 1
ATOM 1595 O O . ILE A 1 207 ? 4.953 11.277 -11.785 1.00 94.12 207 ILE A O 1
ATOM 1599 N N . PRO A 1 208 ? 5.811 11.855 -9.774 1.00 93.56 208 PRO A N 1
ATOM 1600 C CA . PRO A 1 208 ? 6.927 12.603 -10.336 1.00 93.56 208 PRO A CA 1
ATOM 1601 C C . PRO A 1 208 ? 7.911 11.662 -11.045 1.00 93.56 208 PRO A C 1
ATOM 1603 O O . PRO A 1 208 ? 8.080 10.528 -10.602 1.00 93.56 208 PRO A O 1
ATOM 1606 N N . PRO A 1 209 ? 8.585 12.108 -12.118 1.00 93.06 209 PRO A N 1
ATOM 1607 C CA . PRO A 1 209 ? 9.522 11.268 -12.851 1.00 93.06 209 PRO A CA 1
ATOM 1608 C C . PRO A 1 209 ? 10.891 11.226 -12.155 1.00 93.06 209 PRO A C 1
ATOM 1610 O O . PRO A 1 209 ? 11.632 12.207 -12.131 1.00 93.06 209 PRO A O 1
ATOM 1613 N N . THR A 1 210 ? 11.240 10.063 -11.617 1.00 93.38 210 THR A N 1
ATOM 1614 C CA . THR A 1 210 ? 12.600 9.664 -11.208 1.00 93.38 210 THR A CA 1
ATOM 1615 C C . THR A 1 210 ? 12.967 8.360 -11.918 1.00 93.38 210 THR A C 1
ATOM 1617 O O . THR A 1 210 ? 12.053 7.672 -12.386 1.00 93.38 210 THR A O 1
ATOM 1620 N N . PRO A 1 211 ? 14.249 7.960 -12.008 1.00 92.88 211 PRO A N 1
ATOM 1621 C CA . PRO A 1 211 ? 14.614 6.688 -12.636 1.00 92.88 211 PRO A CA 1
ATOM 1622 C C . PRO A 1 211 ? 13.847 5.498 -12.044 1.00 92.88 211 PRO A C 1
ATOM 1624 O O . PRO A 1 211 ? 13.313 4.673 -12.779 1.00 92.88 211 PRO A O 1
ATOM 1627 N N . TRP A 1 212 ? 13.702 5.442 -10.716 1.00 94.19 212 TRP A N 1
ATOM 1628 C CA . TRP A 1 212 ? 12.938 4.385 -10.055 1.00 94.19 212 TRP A CA 1
ATOM 1629 C C . TRP A 1 212 ? 11.434 4.468 -10.349 1.00 94.19 212 TRP A C 1
ATOM 1631 O O . TRP A 1 212 ? 10.844 3.506 -10.845 1.00 94.19 212 TRP A O 1
ATOM 1641 N N . SER A 1 213 ? 10.806 5.614 -10.079 1.00 95.12 213 SER A N 1
ATOM 1642 C CA . SER A 1 213 ? 9.349 5.777 -10.212 1.00 95.12 213 SER A CA 1
ATOM 1643 C C . SER A 1 213 ? 8.865 5.662 -11.659 1.00 95.12 213 SER A C 1
ATOM 1645 O O . SER A 1 213 ? 7.776 5.141 -11.899 1.00 95.12 213 SER A O 1
ATOM 1647 N N . THR A 1 214 ? 9.690 6.067 -12.628 1.00 95.31 214 THR 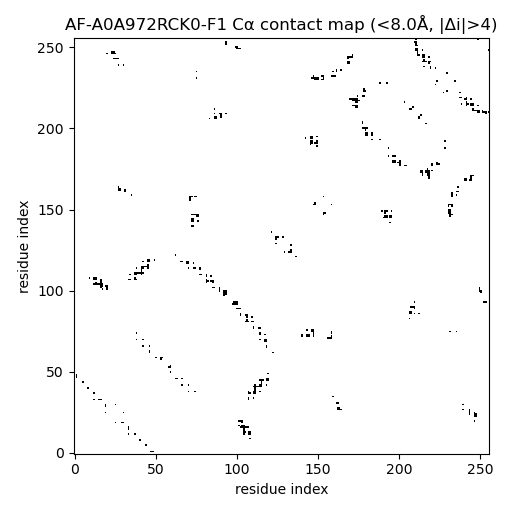A N 1
ATOM 1648 C CA . THR A 1 214 ? 9.424 5.904 -14.062 1.00 95.31 214 THR A CA 1
ATOM 1649 C C . THR A 1 214 ? 9.319 4.424 -14.417 1.00 95.31 214 THR A C 1
ATOM 1651 O O . THR A 1 214 ? 8.341 4.018 -15.040 1.00 95.31 214 THR A O 1
ATOM 1654 N N . ILE A 1 215 ? 10.260 3.591 -13.961 1.00 95.69 215 ILE A N 1
ATOM 1655 C CA . ILE A 1 215 ? 10.208 2.144 -14.211 1.00 95.69 215 ILE A CA 1
ATOM 1656 C C . ILE A 1 215 ? 9.038 1.486 -13.478 1.00 95.69 215 ILE A C 1
ATOM 1658 O O . ILE A 1 215 ? 8.345 0.669 -14.080 1.00 95.69 215 ILE A O 1
ATOM 1662 N N . VAL A 1 216 ? 8.769 1.852 -12.218 1.00 95.81 216 VAL A N 1
ATOM 1663 C CA . VAL A 1 216 ? 7.590 1.339 -11.493 1.00 95.81 216 VAL A CA 1
ATOM 1664 C C . VAL A 1 216 ? 6.316 1.633 -12.281 1.00 95.81 216 VAL A C 1
ATOM 1666 O O . VAL A 1 216 ? 5.523 0.731 -12.540 1.00 95.81 216 VAL A O 1
ATOM 1669 N N . LYS A 1 217 ? 6.146 2.887 -12.705 1.00 95.69 217 LYS A N 1
ATOM 1670 C CA . LYS A 1 217 ? 4.981 3.342 -13.459 1.00 95.69 217 LYS A CA 1
ATOM 1671 C C . LYS A 1 217 ? 4.841 2.618 -14.799 1.00 95.69 217 LYS A C 1
ATOM 1673 O O . LYS A 1 217 ? 3.741 2.182 -15.118 1.00 95.69 217 LYS A O 1
ATOM 1678 N N . GLY A 1 218 ? 5.931 2.452 -15.549 1.00 95.75 218 GLY A N 1
ATOM 1679 C CA . GLY A 1 218 ? 5.917 1.757 -16.839 1.00 95.75 218 GLY A CA 1
ATOM 1680 C C . GLY A 1 218 ? 5.611 0.261 -16.727 1.00 95.75 218 GLY A C 1
ATOM 1681 O O . GLY A 1 218 ? 4.838 -0.261 -17.525 1.00 95.75 218 GLY A O 1
ATOM 1682 N N . VAL A 1 219 ? 6.134 -0.425 -15.703 1.00 95.75 219 VAL A N 1
ATOM 1683 C CA . VAL A 1 219 ? 5.807 -1.842 -15.463 1.00 95.75 219 VAL A CA 1
ATOM 1684 C C . VAL A 1 219 ? 4.345 -2.009 -15.047 1.00 95.75 219 VAL A C 1
ATOM 1686 O O . VAL A 1 219 ? 3.658 -2.861 -15.601 1.00 95.75 219 VAL A O 1
ATOM 1689 N N . LEU A 1 220 ? 3.836 -1.175 -14.132 1.00 95.88 220 LEU A N 1
ATOM 1690 C CA . LEU A 1 220 ? 2.417 -1.204 -13.753 1.00 95.88 220 LEU A CA 1
ATOM 1691 C C . LEU A 1 220 ? 1.496 -0.907 -14.946 1.00 95.88 220 LEU A C 1
ATOM 1693 O O . LEU A 1 220 ? 0.432 -1.502 -15.071 1.00 95.88 220 LEU A O 1
ATOM 1697 N N . GLU A 1 221 ? 1.901 -0.000 -15.836 1.00 95.25 221 GLU A N 1
ATOM 1698 C CA . GLU A 1 221 ? 1.174 0.292 -17.073 1.00 95.25 221 GLU A CA 1
ATOM 1699 C C . GLU A 1 221 ? 1.106 -0.926 -18.009 1.00 95.25 221 GLU A C 1
ATOM 1701 O O . GLU A 1 221 ? 0.047 -1.185 -18.583 1.00 95.25 221 GLU A O 1
ATOM 1706 N N . GLU A 1 222 ? 2.202 -1.677 -18.158 1.00 94.19 222 GLU A N 1
ATOM 1707 C CA . GLU A 1 222 ? 2.254 -2.890 -18.985 1.00 94.19 222 GLU A CA 1
ATOM 1708 C C . GLU A 1 222 ? 1.407 -4.025 -18.396 1.00 94.19 222 GLU A C 1
ATOM 1710 O O . GLU A 1 222 ? 0.595 -4.605 -19.119 1.00 94.19 222 GLU A O 1
ATOM 1715 N N . GLU A 1 223 ? 1.530 -4.295 -17.094 1.00 94.88 223 GLU A N 1
ATOM 1716 C CA . GLU A 1 223 ? 0.707 -5.307 -16.419 1.00 94.88 223 GLU A CA 1
ATOM 1717 C C . GLU A 1 223 ? -0.787 -4.939 -16.498 1.00 94.88 223 GLU A C 1
ATOM 1719 O O . GLU A 1 223 ? -1.619 -5.782 -16.834 1.00 94.88 223 GLU A O 1
ATOM 1724 N N . PHE A 1 224 ? -1.138 -3.658 -16.323 1.00 95.00 224 PHE A N 1
ATOM 1725 C CA . PHE A 1 224 ? -2.519 -3.199 -16.490 1.00 95.00 224 PHE A CA 1
ATOM 1726 C C . PHE A 1 224 ? -3.047 -3.405 -17.913 1.00 95.00 224 PHE A C 1
ATOM 1728 O O . PHE A 1 224 ? -4.198 -3.802 -18.093 1.00 95.00 224 PHE A O 1
ATOM 1735 N N . ARG A 1 225 ? -2.231 -3.150 -18.943 1.00 93.69 225 ARG A N 1
ATOM 1736 C CA . ARG A 1 225 ? -2.627 -3.393 -20.342 1.00 93.69 225 ARG A CA 1
ATOM 1737 C C . ARG A 1 225 ? -2.833 -4.878 -20.624 1.00 93.69 225 ARG A C 1
ATOM 1739 O O . ARG A 1 225 ? -3.737 -5.213 -21.388 1.00 93.69 225 ARG A O 1
ATOM 1746 N N . ALA A 1 226 ? -1.994 -5.737 -20.046 1.00 93.88 226 ALA A N 1
ATOM 1747 C CA . ALA A 1 226 ? -2.096 -7.181 -20.206 1.00 93.88 226 ALA A CA 1
ATOM 1748 C C . ALA A 1 226 ? -3.372 -7.724 -19.548 1.00 93.88 226 ALA A C 1
ATOM 1750 O O . ALA A 1 226 ? -4.095 -8.508 -20.163 1.00 93.88 226 ALA A O 1
ATOM 1751 N N . GLU A 1 227 ? -3.681 -7.254 -18.339 1.00 93.81 227 GLU A N 1
ATOM 1752 C CA . GLU A 1 227 ? -4.829 -7.713 -17.565 1.00 93.81 227 GLU A CA 1
ATOM 1753 C C . GLU A 1 227 ? -5.573 -6.532 -16.916 1.00 93.81 227 GLU A C 1
ATOM 1755 O O . GLU A 1 227 ? -5.403 -6.224 -15.736 1.00 93.81 227 GLU A O 1
ATOM 1760 N N . PRO A 1 228 ? -6.450 -5.828 -17.655 1.00 92.50 228 PRO A N 1
ATOM 1761 C CA . PRO A 1 228 ? -7.099 -4.612 -17.157 1.00 92.50 228 PRO A CA 1
ATOM 1762 C C . PRO A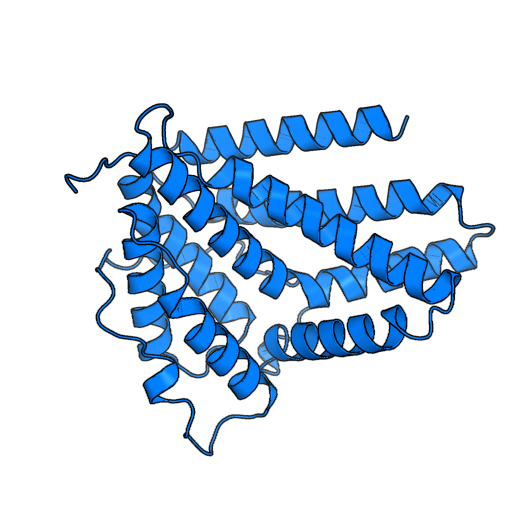 1 228 ? -8.214 -4.885 -16.133 1.00 92.50 228 PRO A C 1
ATOM 1764 O O . PRO A 1 228 ? -8.709 -3.953 -15.503 1.00 92.50 228 PRO A O 1
ATOM 1767 N N . LYS A 1 229 ? -8.601 -6.153 -15.950 1.00 92.69 229 LYS A N 1
ATOM 1768 C CA . LYS A 1 229 ? -9.600 -6.623 -14.975 1.00 92.69 229 LYS A CA 1
ATOM 1769 C C . LYS A 1 229 ? -8.999 -7.403 -13.801 1.00 92.69 229 LYS A C 1
ATOM 1771 O O . LYS A 1 229 ? -9.747 -8.036 -13.066 1.00 92.69 229 LYS A O 1
ATOM 1776 N N . ALA A 1 230 ? -7.676 -7.351 -13.619 1.00 93.31 230 ALA A N 1
ATOM 1777 C CA . ALA A 1 230 ? -7.026 -8.032 -12.504 1.00 93.31 230 ALA A CA 1
ATOM 1778 C C . ALA A 1 230 ? -7.627 -7.602 -11.154 1.00 93.31 230 ALA A C 1
ATOM 1780 O O . ALA A 1 230 ? -7.906 -6.415 -10.921 1.00 93.31 230 ALA A O 1
ATOM 1781 N N . SER A 1 231 ? -7.796 -8.591 -10.282 1.00 93.69 231 SER A N 1
ATOM 1782 C CA . SER A 1 231 ? -8.215 -8.465 -8.886 1.00 93.69 231 SER A CA 1
ATOM 1783 C C . SER A 1 231 ? -7.272 -7.562 -8.085 1.00 93.69 231 SER A C 1
ATOM 1785 O O . SER A 1 231 ? -6.117 -7.350 -8.461 1.00 93.69 231 SER A O 1
ATOM 1787 N N . SER A 1 232 ? -7.718 -7.039 -6.941 1.00 92.00 232 SER A N 1
ATOM 1788 C CA . SER A 1 232 ? -6.848 -6.253 -6.053 1.00 92.00 232 SER A CA 1
ATOM 1789 C C . SER A 1 232 ? -5.628 -7.059 -5.584 1.00 92.00 232 SER A C 1
ATOM 1791 O O . SER A 1 232 ? -4.531 -6.508 -5.482 1.00 92.00 232 SER A O 1
ATOM 1793 N N . ALA A 1 233 ? -5.786 -8.362 -5.341 1.00 91.50 233 ALA A N 1
ATOM 1794 C CA . ALA A 1 233 ? -4.690 -9.273 -5.012 1.00 91.50 233 ALA A CA 1
ATOM 1795 C C . ALA A 1 233 ? -3.655 -9.385 -6.148 1.00 91.50 233 ALA A C 1
ATOM 1797 O O . ALA A 1 233 ? -2.445 -9.338 -5.896 1.00 91.50 233 ALA A O 1
ATOM 1798 N N . GLU A 1 234 ? -4.107 -9.464 -7.401 1.00 93.81 234 GLU A N 1
ATOM 1799 C CA . GLU A 1 234 ? -3.225 -9.411 -8.573 1.00 93.81 234 GLU A CA 1
ATOM 1800 C C . GLU A 1 234 ? -2.568 -8.038 -8.714 1.00 93.81 234 GLU A C 1
ATOM 1802 O O . GLU A 1 234 ? -1.369 -7.968 -8.962 1.00 93.81 234 GLU A O 1
ATOM 1807 N N . ARG A 1 235 ? -3.272 -6.937 -8.427 1.00 95.19 235 ARG A N 1
ATOM 1808 C CA . ARG A 1 235 ? -2.641 -5.606 -8.393 1.00 95.19 235 ARG A CA 1
ATOM 1809 C C . ARG A 1 235 ? -1.540 -5.510 -7.340 1.00 95.19 235 ARG A C 1
ATOM 1811 O O . ARG A 1 235 ? -0.518 -4.876 -7.594 1.00 95.19 235 ARG A O 1
ATOM 1818 N N . VAL A 1 236 ? -1.684 -6.145 -6.175 1.00 95.00 236 VAL A N 1
ATOM 1819 C CA . VAL A 1 236 ? -0.593 -6.236 -5.182 1.00 95.00 236 VAL A CA 1
ATOM 1820 C C . VAL A 1 236 ? 0.608 -6.989 -5.767 1.00 95.00 236 VAL A C 1
ATOM 1822 O O . VAL A 1 236 ? 1.746 -6.527 -5.647 1.00 95.00 236 VAL A O 1
ATOM 1825 N N . ARG A 1 237 ? 0.367 -8.112 -6.455 1.00 95.31 237 ARG A N 1
ATOM 1826 C CA . ARG A 1 237 ? 1.401 -8.880 -7.171 1.00 95.31 237 ARG A CA 1
ATOM 1827 C C . ARG A 1 237 ? 2.135 -8.018 -8.205 1.00 95.31 237 ARG A C 1
ATOM 1829 O O . ARG A 1 237 ? 3.363 -8.045 -8.260 1.00 95.31 237 ARG A O 1
ATOM 1836 N N . GLU A 1 238 ? 1.407 -7.219 -8.979 1.00 95.56 238 GLU A N 1
ATOM 1837 C CA . GLU A 1 238 ? 1.969 -6.294 -9.972 1.00 95.56 238 GLU A CA 1
ATOM 1838 C C . GLU A 1 238 ? 2.871 -5.233 -9.327 1.00 95.56 238 GLU A C 1
ATOM 1840 O O . GLU A 1 238 ? 3.951 -4.950 -9.843 1.00 95.56 238 GLU A O 1
ATOM 1845 N N . HIS A 1 239 ? 2.504 -4.705 -8.153 1.00 96.06 239 HIS A N 1
ATOM 1846 C CA . HIS A 1 239 ? 3.364 -3.777 -7.406 1.00 96.06 239 HIS A CA 1
ATOM 1847 C C . HIS A 1 239 ? 4.673 -4.439 -6.967 1.00 96.06 239 HIS A C 1
ATOM 1849 O O . HIS A 1 239 ? 5.740 -3.835 -7.095 1.00 96.06 239 HIS A O 1
ATOM 1855 N N . TYR A 1 240 ? 4.632 -5.695 -6.509 1.00 96.50 240 TYR A N 1
ATOM 1856 C CA . TYR A 1 240 ? 5.854 -6.445 -6.214 1.00 96.50 240 TYR A CA 1
ATOM 1857 C C . TYR A 1 240 ? 6.744 -6.606 -7.448 1.00 96.50 240 TYR A C 1
ATOM 1859 O O . TYR A 1 240 ? 7.953 -6.377 -7.372 1.00 96.50 240 TYR A O 1
ATOM 1867 N N . LEU A 1 241 ? 6.162 -6.971 -8.592 1.00 95.44 241 LEU A N 1
ATOM 1868 C CA . LEU A 1 241 ? 6.898 -7.093 -9.849 1.00 95.44 241 LEU A CA 1
ATOM 1869 C C . LEU A 1 241 ? 7.515 -5.760 -10.285 1.00 95.44 241 LEU A C 1
ATOM 1871 O O . LEU A 1 241 ? 8.692 -5.724 -10.657 1.00 95.44 241 LEU A O 1
ATOM 1875 N N . ALA A 1 242 ? 6.765 -4.666 -10.175 1.00 95.81 242 ALA A N 1
ATOM 1876 C CA . ALA A 1 242 ? 7.232 -3.325 -10.496 1.00 95.81 242 ALA A CA 1
ATOM 1877 C C . ALA A 1 242 ? 8.402 -2.898 -9.594 1.00 95.81 242 ALA A C 1
ATOM 1879 O O . ALA A 1 242 ? 9.442 -2.473 -10.097 1.00 95.81 242 ALA A O 1
ATOM 1880 N N . PHE A 1 243 ? 8.297 -3.094 -8.275 1.00 95.56 243 PHE A N 1
ATOM 1881 C CA . PHE A 1 243 ? 9.369 -2.766 -7.327 1.00 95.56 243 PHE A CA 1
ATOM 1882 C C . PHE A 1 243 ? 10.634 -3.591 -7.563 1.00 95.56 243 PHE A C 1
ATOM 1884 O O . PHE A 1 243 ? 11.740 -3.046 -7.565 1.00 95.56 243 PHE A O 1
ATOM 1891 N N . ARG A 1 244 ? 10.489 -4.894 -7.835 1.00 95.06 244 ARG A N 1
ATOM 1892 C CA . ARG A 1 244 ? 11.625 -5.766 -8.168 1.00 95.06 244 ARG A CA 1
ATOM 1893 C C . ARG A 1 244 ? 12.319 -5.331 -9.460 1.00 95.06 244 ARG A C 1
ATOM 1895 O O . ARG A 1 244 ? 13.547 -5.348 -9.514 1.00 95.06 244 ARG A O 1
ATOM 1902 N N . SER A 1 245 ? 11.553 -4.915 -10.468 1.00 94.81 245 SER A N 1
ATOM 1903 C CA . SER A 1 245 ? 12.079 -4.444 -11.760 1.00 94.81 245 SER A CA 1
ATOM 1904 C C . SER A 1 245 ? 12.786 -3.091 -11.638 1.00 94.81 245 SER A C 1
ATOM 1906 O O . SER A 1 245 ? 13.838 -2.872 -12.243 1.00 94.81 245 SER A O 1
ATOM 1908 N N . ALA A 1 246 ? 12.239 -2.194 -10.816 1.00 94.81 246 ALA A N 1
ATOM 1909 C CA . ALA A 1 246 ? 12.755 -0.846 -10.617 1.00 94.81 246 ALA A CA 1
ATOM 1910 C C . ALA A 1 246 ? 13.945 -0.771 -9.645 1.00 94.81 246 ALA A C 1
ATOM 1912 O O . ALA A 1 246 ? 14.712 0.184 -9.708 1.00 94.81 246 ALA A O 1
ATOM 1913 N N . HIS A 1 247 ? 14.153 -1.768 -8.777 1.00 93.75 247 HIS A N 1
ATOM 1914 C CA . HIS A 1 247 ? 15.137 -1.728 -7.679 1.00 93.75 247 HIS A CA 1
ATOM 1915 C C . HIS A 1 247 ? 16.532 -1.228 -8.067 1.00 93.75 247 HIS A C 1
ATOM 1917 O O . HIS A 1 247 ? 17.114 -0.376 -7.399 1.00 93.75 247 HIS A O 1
ATOM 1923 N N . ARG A 1 248 ? 17.079 -1.730 -9.179 1.00 90.31 248 ARG A N 1
ATOM 1924 C CA . ARG A 1 248 ? 18.427 -1.346 -9.630 1.00 90.31 248 ARG A CA 1
ATOM 1925 C C . ARG A 1 248 ? 18.536 0.132 -10.021 1.00 90.31 248 ARG A C 1
ATOM 1927 O O . ARG A 1 248 ? 19.626 0.689 -9.970 1.00 90.31 248 ARG A O 1
ATOM 1934 N N . TYR A 1 249 ? 17.416 0.758 -10.374 1.00 89.81 249 TYR A N 1
ATOM 1935 C CA . TYR A 1 249 ? 17.332 2.149 -10.811 1.00 89.81 249 TYR A CA 1
ATOM 1936 C C . TYR A 1 249 ? 17.230 3.138 -9.645 1.00 89.81 249 TYR A C 1
ATOM 1938 O O . TYR A 1 249 ? 17.332 4.334 -9.869 1.00 89.81 249 TYR A O 1
ATOM 1946 N N . MET A 1 250 ? 17.110 2.678 -8.395 1.00 86.75 250 MET A N 1
ATOM 1947 C CA . MET A 1 250 ? 17.157 3.569 -7.220 1.00 86.75 250 MET A CA 1
ATOM 1948 C C . MET A 1 250 ? 18.529 4.231 -7.050 1.00 86.75 250 MET A C 1
ATOM 1950 O O . MET A 1 250 ? 18.647 5.308 -6.482 1.00 86.75 250 MET A O 1
ATOM 1954 N N . LYS A 1 251 ? 19.590 3.572 -7.527 1.00 79.06 251 LYS A N 1
ATOM 1955 C CA . LYS A 1 251 ? 20.978 4.057 -7.420 1.00 79.06 251 LYS A CA 1
ATOM 1956 C C . LYS A 1 251 ? 21.416 4.876 -8.633 1.00 79.06 251 LYS A C 1
ATOM 1958 O O . LYS A 1 251 ? 22.551 5.341 -8.678 1.00 79.06 251 LYS A O 1
ATOM 1963 N N . CYS A 1 252 ? 20.534 5.020 -9.612 1.00 69.19 252 CYS A N 1
ATOM 1964 C CA . CYS A 1 252 ? 20.755 5.858 -10.770 1.00 69.19 252 CYS A CA 1
ATOM 1965 C C . CYS A 1 252 ? 20.471 7.320 -10.416 1.00 69.19 252 CYS A C 1
ATOM 1967 O O . CYS A 1 252 ? 19.419 7.623 -9.858 1.00 69.19 252 CYS A O 1
ATOM 1969 N N . GLY A 1 253 ? 21.397 8.221 -10.754 1.00 60.47 253 GLY A N 1
ATOM 1970 C CA . GLY A 1 253 ? 21.093 9.653 -10.843 1.00 60.47 253 GLY A CA 1
ATOM 1971 C C . GLY A 1 253 ? 20.215 9.954 -12.065 1.00 60.47 253 GLY A C 1
ATOM 1972 O O . GLY A 1 253 ? 19.541 9.069 -12.582 1.00 60.47 253 GLY A O 1
ATOM 1973 N N . SER A 1 254 ? 20.260 11.181 -12.585 1.00 53.59 254 SER A N 1
ATOM 1974 C CA . SER A 1 254 ? 19.535 11.572 -13.810 1.00 53.59 254 SER A CA 1
ATOM 1975 C C . SER A 1 254 ? 19.987 10.858 -15.091 1.00 53.59 254 SER A C 1
ATOM 1977 O O . SER A 1 254 ? 19.315 10.984 -16.108 1.00 53.59 254 SER A O 1
ATOM 1979 N N . ASP A 1 255 ? 21.116 10.146 -15.050 1.00 50.97 255 ASP A N 1
ATOM 1980 C CA . ASP A 1 255 ? 21.839 9.683 -16.243 1.00 50.97 255 ASP A CA 1
ATOM 1981 C C . ASP A 1 255 ? 21.666 8.173 -16.515 1.00 50.97 255 ASP A C 1
ATOM 1983 O O . ASP A 1 255 ? 22.488 7.556 -17.196 1.00 50.97 255 ASP A O 1
ATOM 1987 N N . CYS A 1 256 ? 20.598 7.580 -15.971 1.00 57.19 256 CYS A N 1
ATOM 1988 C CA . CYS A 1 256 ? 20.039 6.304 -16.420 1.00 57.19 256 CYS A CA 1
ATOM 1989 C C . CYS A 1 256 ? 18.737 6.568 -17.199 1.00 57.19 256 CYS A C 1
ATOM 1991 O O . CYS A 1 256 ? 18.449 5.753 -18.095 1.00 57.19 256 CYS A O 1
#